Protein AF-0000000086675983 (afdb_homodimer)

Radius of gyration: 17.73 Å; Cα contacts (8 Å, |Δi|>4): 597; chains: 2; bounding box: 37×56×37 Å

Nearest PDB structures (foldseek):
  5wse-assembly1_D  TM=7.251E-01  e=1.230E-05  Thermotoga maritima MSB8
  8hjx-assembly1_B  TM=7.232E-01  e=1.516E-05  Thermotoga maritima MSB8
  6l2f-assembly1_B  TM=7.265E-01  e=1.968E-05  Thermotoga maritima MSB8
  8hjz-assembly1_B  TM=7.254E-01  e=2.073E-05  Thermotoga maritima MSB8
  9bwf-assembly1_A  TM=6.400E-01  e=6.539E-05  metagenome

InterPro domains:
  IPR011051 RmlC-like cupin domain superfamily [SSF51182] (7-96)
  IPR014710 RmlC-like jelly roll fold [G3DSA:2.60.120.10] (10-99)

Secondary structure (DSSP, 8-state):
--TT-HHHH-TTTEEEEEE-SSEEEEEEEE-TT-BPPSEEE-SEEEEESS-EEEEEEETTEEEEEEE-TT-EEEE-SEEEEEEE-SSS-EEEEEEEE-SPPSPPPS-PPSSSPP-/--TT-HHHH-TTTEEEEEE-SSEEEEEEEE-TT-BPPSEEE-SEEEEESS-EEEEEEETTEEEEEEE-TT-EEEE-SEEEEEEE-SSS-EEEEEEEE-S--SPP-TTPPSSSPP-

Structure (mmCIF, N/CA/C/O backbone):
data_AF-0000000086675983-model_v1
#
loop_
_entity.id
_entity.type
_entity.pdbx_description
1 polymer 'Cytoplasmic protein'
#
loop_
_atom_site.group_PDB
_atom_site.id
_atom_site.type_symbol
_atom_site.label_atom_id
_atom_site.label_alt_id
_atom_site.label_comp_id
_atom_site.label_asym_id
_atom_site.label_entity_id
_atom_site.label_seq_id
_atom_site.pdbx_PDB_ins_code
_atom_site.Cartn_x
_atom_site.Cartn_y
_atom_site.Cartn_z
_atom_site.occupancy
_atom_site.B_iso_or_equiv
_atom_site.auth_seq_id
_atom_site.auth_comp_id
_atom_site.auth_asym_id
_atom_site.auth_atom_id
_atom_site.pdbx_PDB_model_num
ATOM 1 N N . MET A 1 1 ? 10.086 -6.734 -20.25 1 59.84 1 MET A N 1
ATOM 2 C CA . MET A 1 1 ? 9.516 -7.297 -19.031 1 59.84 1 MET A CA 1
ATOM 3 C C . MET A 1 1 ? 9.695 -8.812 -18.984 1 59.84 1 MET A C 1
ATOM 5 O O . MET A 1 1 ? 9.656 -9.477 -20.031 1 59.84 1 MET A O 1
ATOM 9 N N . SER A 1 2 ? 10.164 -9.297 -17.781 1 71.19 2 SER A N 1
ATOM 10 C CA . SER A 1 2 ? 10.484 -10.719 -17.672 1 71.19 2 SER A CA 1
ATOM 11 C C . SER A 1 2 ? 9.258 -11.586 -17.938 1 71.19 2 SER A C 1
ATOM 13 O O . SER A 1 2 ? 8.125 -11.148 -17.719 1 71.19 2 SER A O 1
ATOM 15 N N . HIS A 1 3 ? 9.32 -12.719 -18.547 1 87.81 3 HIS A N 1
ATOM 16 C CA . HIS A 1 3 ? 8.25 -13.68 -18.828 1 87.81 3 HIS A CA 1
ATOM 17 C C . HIS A 1 3 ? 7.543 -14.102 -17.547 1 87.81 3 HIS A C 1
ATOM 19 O O . HIS A 1 3 ? 6.418 -14.602 -17.578 1 87.81 3 HIS A O 1
ATOM 25 N N . ASP A 1 4 ? 8.086 -13.656 -16.406 1 95.94 4 ASP A N 1
ATOM 26 C CA . ASP A 1 4 ? 7.461 -14.039 -15.141 1 95.94 4 ASP A CA 1
ATOM 27 C C . ASP A 1 4 ? 6.855 -12.82 -14.438 1 95.94 4 ASP A C 1
ATOM 29 O O . ASP A 1 4 ? 6.48 -12.891 -13.266 1 95.94 4 ASP A O 1
ATOM 33 N N . ASP A 1 5 ? 6.75 -11.766 -15.211 1 97.88 5 ASP A N 1
ATOM 34 C CA . ASP A 1 5 ? 6.082 -10.57 -14.711 1 97.88 5 ASP A CA 1
ATOM 35 C C . ASP A 1 5 ? 4.57 -10.781 -14.625 1 97.88 5 ASP A C 1
ATOM 37 O O . ASP A 1 5 ? 3.922 -11.07 -15.633 1 97.88 5 ASP A O 1
ATOM 41 N N . PRO A 1 6 ? 4.031 -10.562 -13.422 1 98.44 6 PRO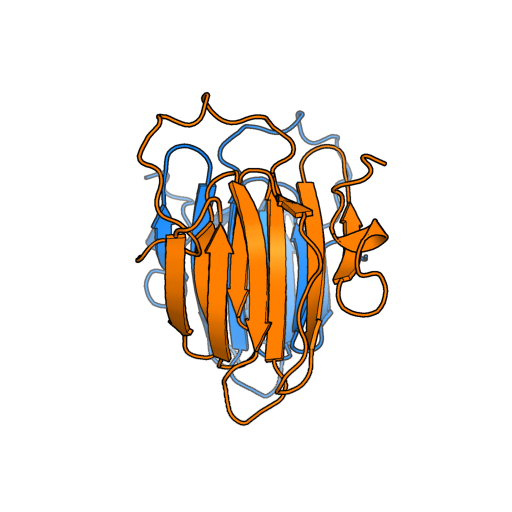 A N 1
ATOM 42 C CA . PRO A 1 6 ? 2.602 -10.859 -13.289 1 98.44 6 PRO A CA 1
ATOM 43 C C . PRO A 1 6 ? 1.732 -10.008 -14.211 1 98.44 6 PRO A C 1
ATOM 45 O O . PRO A 1 6 ? 0.669 -10.453 -14.648 1 98.44 6 PRO A O 1
ATOM 48 N N . ALA A 1 7 ? 2.119 -8.781 -14.531 1 98.19 7 ALA A N 1
ATOM 49 C CA . ALA A 1 7 ? 1.33 -7.93 -15.422 1 98.19 7 ALA A CA 1
ATOM 50 C C . ALA A 1 7 ? 1.359 -8.461 -16.844 1 98.19 7 ALA A C 1
ATOM 52 O O . ALA A 1 7 ? 0.538 -8.062 -17.688 1 98.19 7 ALA A O 1
ATOM 53 N N . VAL A 1 8 ? 2.324 -9.258 -17.156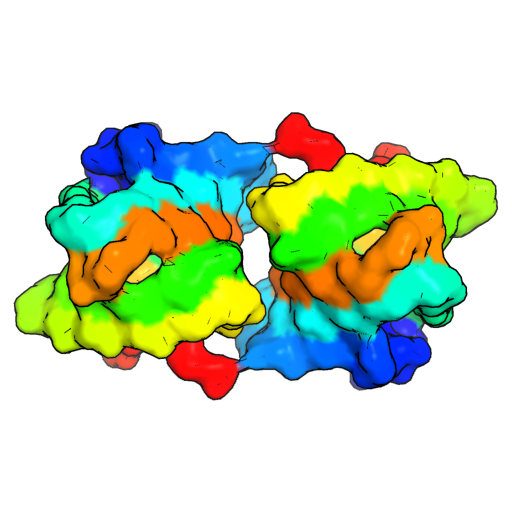 1 98.06 8 VAL A N 1
ATOM 54 C CA . VAL A 1 8 ? 2.441 -9.891 -18.469 1 98.06 8 VAL A CA 1
ATOM 55 C C . VAL A 1 8 ? 1.767 -11.258 -18.438 1 98.06 8 VAL A C 1
ATOM 57 O O . VAL A 1 8 ? 0.969 -11.578 -19.328 1 98.06 8 VAL A O 1
ATOM 60 N N . THR A 1 9 ? 2.035 -12.109 -17.438 1 98.5 9 THR A N 1
ATOM 61 C CA . THR A 1 9 ? 1.487 -13.461 -17.359 1 98.5 9 THR A CA 1
ATOM 62 C C . THR A 1 9 ? -0.024 -13.422 -17.156 1 98.5 9 THR A C 1
ATOM 64 O O . THR A 1 9 ? -0.74 -14.328 -17.594 1 98.5 9 THR A O 1
ATOM 67 N N . ASP A 1 10 ? -0.545 -12.469 -16.469 1 98.62 10 ASP A N 1
ATOM 68 C CA . ASP A 1 10 ? -1.957 -12.367 -16.109 1 98.62 10 ASP A CA 1
ATOM 69 C C . ASP A 1 10 ? -2.461 -10.93 -16.25 1 98.62 10 ASP A C 1
ATOM 71 O O . ASP A 1 10 ? -2.906 -10.336 -15.266 1 98.62 10 ASP A O 1
ATOM 75 N N . PRO A 1 11 ? -2.514 -10.352 -17.469 1 98.19 11 PRO A N 1
ATOM 76 C CA . PRO A 1 11 ? -2.857 -8.945 -17.672 1 98.19 11 PRO A CA 1
ATOM 77 C C . PRO A 1 11 ? -4.309 -8.633 -17.312 1 98.19 11 PRO A C 1
ATOM 79 O O . PRO A 1 11 ? -4.668 -7.469 -17.125 1 98.19 11 PRO A O 1
ATOM 82 N N . ASP A 1 12 ? -5.141 -9.602 -17.203 1 98.25 12 ASP A N 1
ATOM 83 C CA . ASP A 1 12 ? -6.535 -9.383 -16.828 1 98.25 12 ASP A CA 1
ATOM 84 C C . ASP A 1 12 ? -6.699 -9.289 -15.32 1 98.25 12 ASP A C 1
ATOM 86 O O . ASP A 1 12 ? -7.742 -8.852 -14.828 1 98.25 12 ASP A O 1
ATOM 90 N N . LEU A 1 13 ? -5.66 -9.75 -14.555 1 98.81 13 LEU A N 1
ATOM 91 C CA . LEU A 1 13 ? -5.746 -9.797 -13.102 1 98.81 13 LEU A CA 1
ATOM 92 C C . LEU A 1 13 ? -4.875 -8.711 -12.469 1 98.81 13 LEU A C 1
ATOM 94 O O . LEU A 1 13 ? -5.211 -8.188 -11.406 1 98.81 13 LEU A O 1
ATOM 98 N N . TYR A 1 14 ? -3.723 -8.477 -13.125 1 98.81 14 TYR A N 1
ATOM 99 C CA . TYR A 1 14 ? -2.76 -7.516 -12.617 1 98.81 14 TYR A CA 1
ATOM 100 C C . TYR A 1 14 ? -2.637 -6.316 -13.547 1 98.81 14 TYR A C 1
ATOM 102 O O . TYR A 1 14 ? -2.492 -6.48 -14.766 1 98.81 14 TYR A O 1
ATOM 110 N N . THR A 1 15 ? -2.637 -5.137 -13.008 1 98.44 15 THR A N 1
ATOM 111 C CA . THR A 1 15 ? -2.379 -3.898 -13.734 1 98.44 15 THR A CA 1
ATOM 112 C C . THR A 1 15 ? -1.346 -3.045 -13 1 98.44 15 THR A C 1
ATOM 114 O O . THR A 1 15 ? -1.408 -2.896 -11.781 1 98.44 15 THR A O 1
ATOM 117 N N . VAL A 1 16 ? -0.357 -2.529 -13.75 1 98.56 16 VAL A N 1
ATOM 118 C CA . VAL A 1 16 ? 0.549 -1.545 -13.164 1 98.56 16 VAL A CA 1
ATOM 119 C C . VAL A 1 16 ? -0.157 -0.196 -13.055 1 98.56 16 VAL A C 1
ATOM 121 O O . VAL A 1 16 ? -0.551 0.392 -14.062 1 98.56 16 VAL A O 1
ATOM 124 N N . VAL A 1 17 ? -0.238 0.359 -11.875 1 98.12 17 VAL A N 1
ATOM 125 C CA . VAL A 1 17 ? -1.009 1.587 -11.711 1 98.12 17 VAL A CA 1
ATOM 126 C C . VAL A 1 17 ? -0.072 2.746 -11.383 1 98.12 17 VAL A C 1
ATOM 128 O O . VAL A 1 17 ? -0.466 3.912 -11.461 1 98.12 17 VAL A O 1
ATOM 131 N N . PHE A 1 18 ? 1.093 2.477 -11 1 97.44 18 PHE A N 1
ATOM 132 C CA . PHE A 1 18 ? 2.123 3.479 -10.758 1 97.44 18 PHE A CA 1
ATOM 133 C C . PHE A 1 18 ? 3.512 2.852 -10.805 1 97.44 18 PHE A C 1
ATOM 135 O O . PHE A 1 18 ? 3.701 1.72 -10.359 1 97.44 18 PHE A O 1
ATOM 142 N N . GLU A 1 19 ? 4.445 3.58 -11.32 1 97.5 19 GLU A N 1
ATOM 143 C CA . GLU A 1 19 ? 5.816 3.076 -11.336 1 97.5 19 GLU A CA 1
ATOM 144 C C . GLU A 1 19 ? 6.824 4.223 -11.414 1 97.5 19 GLU A C 1
ATOM 146 O O . GLU A 1 19 ? 6.617 5.188 -12.148 1 97.5 19 GLU A O 1
ATOM 151 N N . ASN A 1 20 ? 7.855 4.207 -10.617 1 95.81 20 ASN A N 1
ATOM 152 C CA . ASN A 1 20 ? 9.008 5.094 -10.719 1 95.81 20 ASN A CA 1
ATOM 153 C C . ASN A 1 20 ? 10.312 4.344 -10.477 1 95.81 20 ASN A C 1
ATOM 155 O O . ASN A 1 20 ? 10.375 3.121 -10.641 1 95.81 20 ASN A O 1
ATOM 159 N N . GLU A 1 21 ? 11.398 5.02 -10.125 1 94.94 21 GLU A N 1
ATOM 160 C CA . GLU A 1 21 ? 12.695 4.375 -9.992 1 94.94 21 GLU A CA 1
ATOM 161 C C . GLU A 1 21 ? 12.781 3.553 -8.711 1 94.94 21 GLU A C 1
ATOM 163 O O . GLU A 1 21 ? 13.656 2.699 -8.57 1 94.94 21 GLU A O 1
ATOM 168 N N . ARG A 1 22 ? 11.82 3.748 -7.809 1 96.06 22 ARG A N 1
ATOM 169 C CA . ARG A 1 22 ? 11.914 3.17 -6.473 1 96.06 22 ARG A CA 1
ATOM 170 C C . ARG A 1 22 ? 10.945 2.002 -6.312 1 96.06 22 ARG A C 1
ATOM 172 O O . ARG A 1 22 ? 11.273 1.003 -5.668 1 96.06 22 ARG A O 1
ATOM 179 N N . VAL A 1 23 ? 9.766 2.182 -6.98 1 97.88 23 VAL A N 1
ATOM 180 C CA . VAL A 1 23 ? 8.742 1.166 -6.75 1 97.88 23 VAL A CA 1
ATOM 181 C C . VAL A 1 23 ? 7.941 0.94 -8.031 1 97.88 23 VAL A C 1
ATOM 183 O O . VAL A 1 23 ? 7.957 1.777 -8.938 1 97.88 23 VAL A O 1
ATOM 186 N N . ARG A 1 24 ? 7.305 -0.153 -8.102 1 98.5 24 ARG A N 1
ATOM 187 C CA . ARG A 1 24 ? 6.191 -0.471 -8.984 1 98.5 24 ARG A CA 1
ATOM 188 C C . ARG A 1 24 ? 4.949 -0.859 -8.188 1 98.5 24 ARG A C 1
ATOM 190 O O . ARG A 1 24 ? 5.031 -1.674 -7.262 1 98.5 24 ARG A O 1
ATOM 197 N N . VAL A 1 25 ? 3.824 -0.284 -8.5 1 98.88 25 VAL A N 1
ATOM 198 C CA . VAL A 1 25 ? 2.578 -0.577 -7.801 1 98.88 25 VAL A CA 1
ATOM 199 C C . VAL A 1 25 ? 1.638 -1.353 -8.719 1 98.88 25 VAL A C 1
ATOM 201 O O . VAL A 1 25 ? 1.302 -0.886 -9.812 1 98.88 25 VAL A O 1
ATOM 204 N N . LEU A 1 26 ? 1.185 -2.516 -8.289 1 98.88 26 LEU A N 1
ATOM 205 C CA . LEU A 1 26 ? 0.236 -3.352 -9.016 1 98.88 26 LEU A CA 1
ATOM 206 C C . LEU A 1 26 ? -1.127 -3.35 -8.328 1 98.88 26 LEU A C 1
ATOM 208 O O . LEU A 1 26 ? -1.209 -3.426 -7.098 1 98.88 26 LEU A O 1
ATOM 212 N N . GLU A 1 27 ? -2.113 -3.215 -9.086 1 98.88 27 GLU A N 1
ATOM 213 C CA . GLU A 1 27 ? -3.48 -3.498 -8.664 1 98.88 27 GLU A CA 1
ATOM 214 C C . GLU A 1 27 ? -3.916 -4.895 -9.102 1 98.88 27 GLU A C 1
ATOM 216 O O . GLU A 1 27 ? -3.74 -5.266 -10.266 1 98.88 27 GLU A O 1
ATOM 221 N N . TYR A 1 28 ? -4.41 -5.684 -8.195 1 98.88 28 TYR A N 1
ATOM 222 C CA . TYR A 1 28 ? -4.84 -7.051 -8.453 1 98.88 28 TYR A CA 1
ATOM 223 C C . TYR A 1 28 ? -6.336 -7.207 -8.203 1 98.88 28 TYR A C 1
ATOM 225 O O . TYR A 1 28 ? -6.836 -6.828 -7.137 1 98.88 28 TYR A O 1
ATOM 233 N N . ARG A 1 29 ? -7.047 -7.711 -9.133 1 98.88 29 ARG A N 1
ATOM 234 C CA . ARG A 1 29 ? -8.461 -8.039 -9 1 98.88 29 ARG A CA 1
ATOM 235 C C . ARG A 1 29 ? -8.758 -9.422 -9.586 1 98.88 29 ARG A C 1
ATOM 237 O O . ARG A 1 29 ? -8.258 -9.766 -10.656 1 98.88 29 ARG A O 1
ATOM 244 N N . ASP A 1 30 ? -9.57 -10.164 -8.914 1 98.81 30 ASP A N 1
ATOM 245 C CA . ASP A 1 30 ? -9.969 -11.461 -9.445 1 98.81 30 ASP A CA 1
ATOM 246 C C . ASP A 1 30 ? -11.375 -11.836 -8.961 1 98.81 30 ASP A C 1
ATOM 248 O O . ASP A 1 30 ? -12.039 -11.047 -8.289 1 98.81 30 ASP A O 1
ATOM 252 N N . ASN A 1 31 ? -11.844 -12.992 -9.445 1 98.81 31 ASN A N 1
ATOM 253 C CA . ASN A 1 31 ? -13.102 -13.602 -9.031 1 98.81 31 ASN A CA 1
ATOM 254 C C . ASN A 1 31 ? -12.883 -15 -8.445 1 98.81 31 ASN A C 1
ATOM 256 O O . ASN A 1 31 ? -11.844 -15.617 -8.672 1 98.81 31 ASN A O 1
ATOM 260 N N . PRO A 1 32 ? -13.898 -15.461 -7.656 1 98.75 32 PRO A N 1
ATOM 261 C CA . PRO A 1 32 ? -13.766 -16.812 -7.113 1 98.75 32 PRO A CA 1
ATOM 262 C C . PRO A 1 32 ? -13.406 -17.844 -8.18 1 98.75 32 PRO A C 1
ATOM 264 O O . PRO A 1 32 ? -14.016 -17.859 -9.258 1 98.75 32 PRO A O 1
ATOM 267 N N . GLY A 1 33 ? -12.391 -18.594 -7.922 1 98.69 33 GLY A N 1
ATOM 268 C CA . GLY A 1 33 ? -12.008 -19.656 -8.836 1 98.69 33 GLY A CA 1
ATOM 269 C C . GLY A 1 33 ? -10.898 -19.266 -9.789 1 98.69 33 GLY A C 1
ATOM 270 O O . GLY A 1 33 ? -10.258 -20.109 -10.406 1 98.69 33 GLY A O 1
ATOM 271 N N . ASP A 1 34 ? -10.648 -17.969 -9.945 1 98.81 34 ASP A N 1
ATOM 272 C CA . ASP A 1 34 ? -9.562 -17.516 -10.805 1 98.81 34 ASP A CA 1
ATOM 273 C C . ASP A 1 34 ? -8.211 -17.984 -10.289 1 98.81 34 ASP A C 1
ATOM 275 O O . ASP A 1 34 ? -7.984 -18.047 -9.078 1 98.81 34 ASP A O 1
ATOM 279 N N . ARG A 1 35 ? -7.305 -18.281 -11.156 1 98.62 35 ARG A N 1
ATOM 280 C CA . ARG A 1 35 ? -5.941 -18.719 -10.875 1 98.62 35 ARG A CA 1
ATOM 281 C C . ARG A 1 35 ? -4.926 -17.906 -11.672 1 98.62 35 ARG A C 1
ATOM 283 O O . ARG A 1 35 ? -5.168 -17.578 -12.828 1 98.6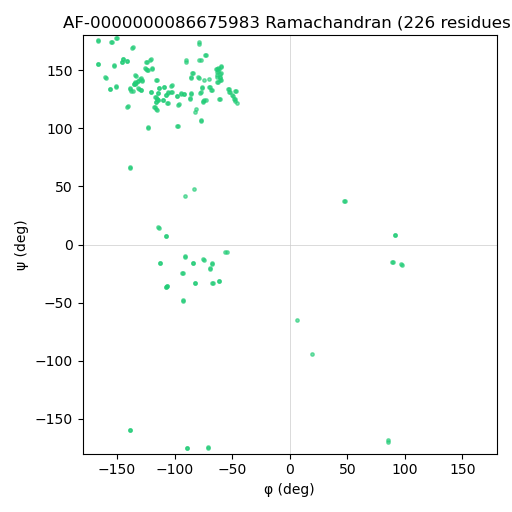2 35 ARG A O 1
ATOM 290 N N . THR A 1 36 ? -3.863 -17.656 -11.008 1 98.69 36 THR A N 1
ATOM 291 C CA . THR A 1 36 ? -2.795 -16.984 -11.742 1 98.69 36 THR A CA 1
ATOM 292 C C . THR A 1 36 ? -1.871 -18 -12.398 1 98.69 36 THR A C 1
ATOM 294 O O . THR A 1 36 ? -1.831 -19.172 -11.992 1 98.69 36 THR A O 1
ATOM 297 N N . HIS A 1 37 ? -1.19 -17.578 -13.406 1 98.31 37 HIS A N 1
ATOM 298 C CA . HIS A 1 37 ? -0.043 -18.328 -13.906 1 98.31 37 HIS A CA 1
ATOM 299 C C . HIS A 1 37 ? 1.176 -18.125 -13.008 1 98.31 37 HIS A C 1
ATOM 301 O O . HIS A 1 37 ? 1.21 -17.203 -12.203 1 98.31 37 HIS A O 1
ATOM 307 N N . PRO A 1 38 ? 2.152 -19.078 -13.07 1 97.69 38 PRO A N 1
ATOM 308 C CA . PRO A 1 38 ? 3.375 -18.844 -12.297 1 97.69 38 PRO A CA 1
ATOM 309 C C . PRO A 1 38 ? 4.012 -17.484 -12.602 1 97.69 38 PRO A C 1
ATOM 311 O O . PRO A 1 38 ? 4.129 -17.094 -13.766 1 97.69 38 PRO A O 1
ATOM 314 N N . HIS A 1 39 ? 4.387 -16.766 -11.594 1 98.12 39 HIS A N 1
ATOM 315 C CA . HIS A 1 39 ? 5.016 -15.453 -11.727 1 98.12 39 HIS A CA 1
ATOM 316 C C . HIS A 1 39 ? 5.875 -15.133 -10.516 1 98.12 39 HIS A C 1
ATOM 318 O O . HIS A 1 39 ? 5.871 -15.875 -9.531 1 98.12 39 HIS A O 1
ATOM 324 N N . ARG A 1 40 ? 6.555 -14.047 -10.594 1 96.62 40 ARG A N 1
ATOM 325 C CA . ARG A 1 40 ? 7.484 -13.656 -9.539 1 96.62 40 ARG A CA 1
ATOM 326 C C . ARG A 1 40 ? 7.227 -12.227 -9.078 1 96.62 40 ARG A C 1
ATOM 328 O O . ARG A 1 40 ? 6.918 -11.352 -9.891 1 96.62 40 ARG A O 1
ATOM 335 N N . HIS A 1 41 ? 7.34 -12.008 -7.828 1 96.44 41 HIS A N 1
ATOM 336 C CA . HIS A 1 41 ? 7.387 -10.68 -7.223 1 96.44 41 HIS A CA 1
ATOM 337 C C . HIS A 1 41 ? 8.734 -10.43 -6.551 1 96.44 41 HIS A C 1
ATOM 339 O O . HIS A 1 41 ? 9.305 -11.328 -5.941 1 96.44 41 HIS A O 1
ATOM 345 N N . PRO A 1 42 ? 9.273 -9.234 -6.629 1 96.44 42 PRO A N 1
ATOM 346 C CA . PRO A 1 42 ? 10.305 -8.844 -5.66 1 96.44 42 PRO A CA 1
ATOM 347 C C . PRO A 1 42 ? 9.734 -8.617 -4.262 1 96.44 42 PRO A C 1
ATOM 349 O O . PRO A 1 42 ? 8.57 -8.922 -4.008 1 96.44 42 PRO A O 1
ATOM 352 N N . ASP A 1 43 ? 10.547 -8.156 -3.303 1 96.62 43 ASP A N 1
ATOM 353 C CA . ASP A 1 43 ? 10.047 -7.738 -1.997 1 96.62 43 ASP A CA 1
ATOM 354 C C . ASP A 1 43 ? 8.906 -6.73 -2.143 1 96.62 43 ASP A C 1
ATOM 356 O O . ASP A 1 43 ? 9.031 -5.754 -2.887 1 96.62 43 ASP A O 1
ATOM 360 N N . SER A 1 44 ? 7.824 -6.988 -1.413 1 97.88 44 SER A N 1
ATOM 361 C CA . SER A 1 44 ? 6.621 -6.184 -1.599 1 97.88 44 SER A CA 1
ATOM 362 C C . SER A 1 44 ? 5.871 -6 -0.284 1 97.88 44 SER A C 1
ATOM 364 O O . SER A 1 44 ? 6.07 -6.766 0.661 1 97.88 44 SER A O 1
ATOM 366 N N . VAL A 1 45 ? 5.109 -4.988 -0.229 1 98.62 45 VAL A N 1
ATOM 367 C CA . VAL A 1 45 ? 4.016 -4.895 0.729 1 98.62 45 VAL A CA 1
ATOM 368 C C . VAL A 1 45 ? 2.68 -5.055 0.005 1 98.62 45 VAL A C 1
ATOM 370 O O . VAL A 1 45 ? 2.432 -4.398 -1.009 1 98.62 45 VAL A O 1
ATOM 373 N N . MET A 1 46 ? 1.851 -5.926 0.483 1 98.81 46 MET A N 1
ATOM 374 C CA . MET A 1 46 ? 0.499 -6.109 -0.036 1 98.81 46 MET A CA 1
ATOM 375 C C . MET A 1 46 ? -0.531 -5.461 0.881 1 98.81 46 MET A C 1
ATOM 377 O O . MET A 1 46 ? -0.478 -5.633 2.1 1 98.81 46 MET A O 1
ATOM 381 N N . VAL A 1 47 ? -1.41 -4.707 0.357 1 98.88 47 VAL A N 1
ATOM 382 C CA . VAL A 1 47 ? -2.529 -4.109 1.079 1 98.88 47 VAL A CA 1
ATOM 383 C C . VAL A 1 47 ? -3.846 -4.652 0.531 1 98.88 47 VAL A C 1
ATOM 385 O O . VAL A 1 47 ? -4.148 -4.484 -0.652 1 98.88 47 VAL A O 1
ATOM 388 N N . THR A 1 48 ? -4.652 -5.242 1.407 1 98.75 48 THR A N 1
ATOM 389 C CA . THR A 1 48 ? -5.934 -5.789 0.974 1 98.75 48 THR A CA 1
ATOM 390 C C . THR A 1 48 ? -7.016 -4.715 0.999 1 98.75 48 THR A C 1
ATOM 392 O O . THR A 1 48 ? -7.238 -4.074 2.029 1 98.75 48 THR A O 1
ATOM 395 N N . LEU A 1 49 ? -7.691 -4.512 -0.087 1 98.75 49 LEU A N 1
ATOM 396 C CA . LEU A 1 49 ? -8.836 -3.607 -0.155 1 98.75 49 LEU A CA 1
ATOM 397 C C . LEU A 1 49 ? -10.141 -4.359 0.077 1 98.75 49 LEU A C 1
ATOM 399 O O . LEU A 1 49 ? -11.156 -3.756 0.417 1 98.75 49 LEU A O 1
ATOM 403 N N . SER A 1 50 ? -10.156 -5.59 -0.172 1 98.5 50 SER A N 1
ATOM 404 C CA . SER A 1 50 ? -11.203 -6.52 0.234 1 98.5 50 SER A CA 1
ATOM 405 C C . SER A 1 50 ? -10.633 -7.688 1.033 1 98.5 50 SER A C 1
ATOM 407 O O . SER A 1 50 ? -9.438 -7.98 0.944 1 98.5 50 SER A O 1
ATOM 409 N N . ALA A 1 51 ? -11.531 -8.305 1.847 1 98.06 51 ALA A N 1
ATOM 410 C CA . ALA A 1 51 ? -11.133 -9.578 2.443 1 98.06 51 ALA A CA 1
ATOM 411 C C . ALA A 1 51 ? -10.898 -10.641 1.371 1 98.06 51 ALA A C 1
ATOM 413 O O . ALA A 1 51 ? -11.445 -10.547 0.269 1 98.06 51 ALA A O 1
ATOM 414 N N . PHE A 1 52 ? -9.953 -11.609 1.746 1 96.44 52 PHE A N 1
ATOM 415 C CA . PHE A 1 52 ? -9.82 -12.68 0.765 1 96.44 52 PHE A CA 1
ATOM 416 C C . PHE A 1 52 ? -9.367 -13.977 1.435 1 96.44 52 PHE A C 1
ATOM 418 O O . PHE A 1 52 ? -8.859 -13.953 2.559 1 96.44 52 PHE A O 1
ATOM 425 N N . ARG A 1 53 ? -9.727 -15.055 0.791 1 98.25 53 ARG A N 1
ATOM 426 C CA . ARG A 1 53 ? -9.172 -16.391 0.989 1 98.25 53 ARG A CA 1
ATOM 427 C C . ARG A 1 53 ? -8.492 -16.891 -0.282 1 98.25 53 ARG A C 1
ATOM 429 O O . ARG A 1 53 ? -9.141 -17.031 -1.32 1 98.25 53 ARG A O 1
ATOM 436 N N . ARG A 1 54 ? -7.207 -17.141 -0.179 1 98.31 54 ARG A N 1
ATOM 437 C CA . ARG A 1 54 ? -6.402 -17.484 -1.348 1 98.31 54 ARG A CA 1
ATOM 438 C C . ARG A 1 54 ? -5.5 -18.672 -1.064 1 98.31 54 ARG A C 1
ATOM 440 O O . ARG A 1 54 ? -4.934 -18.781 0.024 1 98.31 54 ARG A O 1
ATOM 447 N N . ARG A 1 55 ? -5.398 -19.516 -2.041 1 98.56 55 ARG A N 1
ATOM 448 C CA . ARG A 1 55 ? -4.387 -20.562 -2.002 1 98.56 55 ARG A CA 1
ATOM 449 C C . ARG A 1 55 ? -3.146 -20.156 -2.789 1 98.56 55 ARG A C 1
ATOM 451 O O . ARG A 1 55 ? -3.23 -19.859 -3.98 1 98.56 55 ARG A O 1
ATOM 458 N N . VAL A 1 56 ? -2.037 -20.094 -2.166 1 98.25 56 VAL A N 1
ATOM 459 C CA . VAL A 1 56 ? -0.755 -19.75 -2.773 1 98.25 56 VAL A CA 1
ATOM 460 C C . VAL A 1 56 ? 0.096 -21.016 -2.914 1 98.25 56 VAL A C 1
ATOM 462 O O . VAL A 1 56 ? 0.241 -21.781 -1.961 1 98.25 56 VAL A O 1
ATOM 465 N N . THR A 1 57 ? 0.641 -21.234 -4.039 1 97.75 57 THR A N 1
ATOM 466 C CA . THR A 1 57 ? 1.389 -22.453 -4.32 1 97.75 57 THR A CA 1
ATOM 467 C C . THR A 1 57 ? 2.762 -22.125 -4.898 1 97.75 57 THR A C 1
ATOM 469 O O . THR A 1 57 ? 2.885 -21.266 -5.77 1 97.75 57 THR A O 1
ATOM 472 N N . ALA A 1 58 ? 3.832 -22.781 -4.363 1 94.56 58 ALA A N 1
ATOM 473 C CA . ALA A 1 58 ? 5.188 -22.688 -4.898 1 94.56 58 ALA A CA 1
ATOM 474 C C . ALA A 1 58 ? 5.98 -23.969 -4.617 1 94.56 58 ALA A C 1
ATOM 476 O O . ALA A 1 58 ? 5.988 -24.453 -3.488 1 94.56 58 ALA A O 1
ATOM 477 N N . GLY A 1 59 ? 6.699 -24.422 -5.617 1 90.31 59 GLY A N 1
ATOM 478 C CA . GLY A 1 59 ? 7.613 -25.547 -5.449 1 90.31 59 GLY A CA 1
ATOM 479 C C . GLY A 1 59 ? 6.992 -26.719 -4.707 1 90.31 59 GLY A C 1
ATOM 480 O O . GLY A 1 59 ? 7.609 -27.281 -3.803 1 90.31 59 GLY A O 1
ATOM 481 N N . GLY A 1 60 ? 5.785 -26.984 -4.93 1 87.88 60 GLY A N 1
ATOM 482 C CA . GLY A 1 60 ? 5.113 -28.109 -4.312 1 87.88 60 GLY A CA 1
ATOM 483 C C . GLY A 1 60 ? 4.48 -27.781 -2.975 1 87.88 60 GLY A C 1
ATOM 484 O O . GLY A 1 60 ? 3.791 -28.609 -2.381 1 87.88 60 GLY A O 1
ATOM 485 N N . ARG A 1 61 ? 4.879 -26.656 -2.414 1 93.38 61 ARG A N 1
ATOM 486 C CA . ARG A 1 61 ? 4.242 -26.203 -1.181 1 93.38 61 ARG A CA 1
ATOM 487 C C . ARG A 1 61 ? 2.967 -25.422 -1.477 1 93.38 61 ARG A C 1
ATOM 489 O O . ARG A 1 61 ? 2.846 -24.797 -2.533 1 93.38 61 ARG A O 1
ATOM 496 N N . GLN A 1 62 ? 2.02 -25.562 -0.537 1 96.19 62 GLN A N 1
ATOM 497 C CA . GLN A 1 62 ? 0.75 -24.859 -0.657 1 96.19 62 GLN A CA 1
ATOM 498 C C . GLN A 1 62 ? 0.306 -24.297 0.689 1 96.19 62 GLN A C 1
ATOM 500 O O . GLN A 1 62 ? 0.393 -24.969 1.713 1 96.19 62 GLN A O 1
ATOM 505 N N . VAL A 1 63 ? -0.127 -23.078 0.711 1 96.31 63 VAL A N 1
ATOM 506 C CA . VAL A 1 63 ? -0.646 -22.453 1.924 1 96.31 63 VAL A CA 1
ATOM 507 C C . VAL A 1 63 ? -1.938 -21.703 1.606 1 96.31 63 VAL A C 1
ATOM 509 O O . VAL A 1 63 ? -2.049 -21.062 0.558 1 96.31 63 VAL A O 1
ATOM 512 N N . ASP A 1 64 ? -2.885 -21.828 2.482 1 97.69 64 ASP A N 1
ATOM 513 C CA . ASP A 1 64 ? -4.09 -21.016 2.391 1 97.69 64 ASP A CA 1
ATOM 514 C C . ASP A 1 64 ? -3.969 -19.75 3.248 1 97.69 64 ASP A C 1
ATOM 516 O O . ASP A 1 64 ? -3.607 -19.828 4.422 1 97.69 64 ASP A O 1
ATOM 520 N N . VAL A 1 65 ? -4.262 -18.688 2.641 1 97.31 65 VAL A N 1
ATOM 521 C CA . VAL A 1 65 ? -4.133 -17.391 3.297 1 97.31 65 VAL A CA 1
ATOM 522 C C . VAL A 1 65 ? -5.512 -16.75 3.469 1 97.31 65 VAL A C 1
ATOM 524 O O . VAL A 1 65 ? -6.27 -16.641 2.504 1 97.31 65 VAL A O 1
ATOM 527 N N . ASP A 1 66 ? -5.879 -16.406 4.648 1 97.56 66 ASP A N 1
ATOM 528 C CA . ASP A 1 66 ? -7.094 -15.664 4.984 1 97.56 66 ASP A CA 1
ATOM 529 C C . ASP A 1 66 ? -6.758 -14.305 5.582 1 97.56 66 ASP A C 1
ATOM 531 O O . ASP A 1 66 ? -6.18 -14.219 6.672 1 97.56 66 ASP A O 1
ATOM 535 N N . LEU A 1 67 ? -7.156 -13.25 4.852 1 97.75 67 LEU A N 1
ATOM 536 C CA . LEU A 1 67 ? -6.871 -11.906 5.344 1 97.75 67 LEU A CA 1
ATOM 537 C C . LEU A 1 67 ? -8.117 -11.031 5.281 1 97.75 67 LEU A C 1
ATOM 539 O O . LEU A 1 67 ? -8.891 -11.109 4.32 1 97.75 67 LEU A O 1
ATOM 543 N N . PRO A 1 68 ? -8.352 -10.188 6.273 1 97.88 68 PRO A N 1
ATOM 544 C CA . PRO A 1 68 ? -9.43 -9.203 6.195 1 97.88 68 PRO A CA 1
ATOM 545 C C . PRO A 1 68 ? -9.117 -8.055 5.238 1 97.88 68 PRO A C 1
ATOM 547 O O . PRO A 1 68 ? -7.977 -7.906 4.797 1 97.88 68 PRO A O 1
ATOM 550 N N . ALA A 1 69 ? -10.219 -7.301 4.852 1 98.19 69 ALA A N 1
ATOM 551 C CA . ALA A 1 69 ? -9.969 -6.02 4.191 1 98.19 69 ALA A CA 1
ATOM 552 C C . ALA A 1 69 ? -9.172 -5.082 5.094 1 98.19 69 ALA A C 1
ATOM 554 O O . ALA A 1 69 ? -9.359 -5.074 6.312 1 98.19 69 ALA A O 1
ATOM 555 N N . GLY A 1 70 ? -8.281 -4.367 4.465 1 97.88 70 GLY A N 1
ATOM 556 C CA . GLY A 1 70 ? -7.582 -3.307 5.176 1 97.88 70 GLY A CA 1
ATOM 557 C C . GLY A 1 70 ? -6.289 -3.77 5.82 1 97.88 70 GLY A C 1
ATOM 558 O O . GLY A 1 70 ? -5.688 -3.041 6.613 1 97.88 70 GLY A O 1
ATOM 559 N N . ALA A 1 71 ? -5.855 -4.961 5.559 1 97.69 71 ALA A N 1
ATOM 560 C CA . ALA A 1 71 ? -4.602 -5.465 6.113 1 97.69 71 ALA A CA 1
ATOM 561 C C . ALA A 1 71 ? -3.416 -5.055 5.246 1 97.69 71 ALA A C 1
ATOM 563 O O . ALA A 1 71 ? -3.527 -4.996 4.02 1 97.69 71 ALA A O 1
ATOM 564 N N . ALA A 1 72 ? -2.279 -4.766 5.855 1 98.44 72 ALA A N 1
ATOM 565 C CA . ALA A 1 72 ? -0.989 -4.598 5.195 1 98.44 72 ALA A CA 1
ATOM 566 C C . ALA A 1 72 ? -0.004 -5.68 5.629 1 98.44 72 ALA A C 1
ATOM 568 O O . ALA A 1 72 ? 0.245 -5.855 6.824 1 98.44 72 ALA A O 1
ATOM 569 N N . ARG A 1 73 ? 0.541 -6.383 4.637 1 98.06 73 ARG A N 1
ATOM 570 C CA . ARG A 1 73 ? 1.432 -7.5 4.938 1 98.06 73 ARG A CA 1
ATOM 571 C C . ARG A 1 73 ? 2.682 -7.453 4.062 1 98.06 73 ARG A C 1
ATOM 573 O O . ARG A 1 73 ? 2.621 -7.047 2.902 1 98.06 73 ARG A O 1
ATOM 580 N N . TRP A 1 74 ? 3.787 -7.883 4.637 1 97.31 74 TRP A N 1
ATOM 581 C CA . TRP A 1 74 ? 5.02 -8.07 3.875 1 97.31 74 TRP A CA 1
ATOM 582 C C . TRP A 1 74 ? 4.957 -9.344 3.043 1 97.31 74 TRP A C 1
ATOM 584 O O . TRP A 1 74 ? 4.492 -10.383 3.52 1 97.31 74 TRP A O 1
ATOM 594 N N . VAL A 1 75 ? 5.352 -9.305 1.834 1 96.06 75 VAL A N 1
ATOM 595 C CA . VAL A 1 75 ? 5.551 -10.453 0.952 1 96.06 75 VAL A CA 1
ATOM 596 C C . VAL A 1 75 ? 6.988 -10.469 0.44 1 96.06 75 VAL A C 1
ATOM 598 O O . VAL A 1 75 ? 7.32 -9.758 -0.514 1 96.06 75 VAL A O 1
ATOM 601 N N . GLY A 1 76 ? 7.797 -11.289 1.048 1 94.44 76 GLY A N 1
ATOM 602 C CA . GLY A 1 76 ? 9.164 -11.422 0.566 1 94.44 76 GLY A CA 1
ATOM 603 C C . GLY A 1 76 ? 9.242 -11.891 -0.875 1 94.44 76 GLY A C 1
ATOM 604 O O . GLY A 1 76 ? 8.336 -12.547 -1.374 1 94.44 76 GLY A O 1
ATOM 605 N N . ALA A 1 77 ? 10.344 -11.508 -1.537 1 95.25 77 ALA A N 1
ATOM 606 C CA . ALA A 1 77 ? 10.539 -11.93 -2.924 1 95.25 77 ALA A CA 1
ATOM 607 C C . ALA A 1 77 ? 10.258 -13.422 -3.092 1 95.25 77 ALA A C 1
ATOM 609 O O . ALA A 1 77 ? 10.766 -14.242 -2.326 1 95.25 77 ALA A O 1
ATOM 610 N N . GLN A 1 78 ? 9.461 -13.711 -4.129 1 94.38 78 GLN A N 1
ATOM 611 C CA . GLN A 1 78 ? 9.086 -15.109 -4.301 1 94.38 78 GLN A CA 1
ATOM 612 C C . GLN A 1 78 ? 8.461 -15.344 -5.672 1 94.38 78 GLN A C 1
ATOM 614 O O . GLN A 1 78 ? 7.93 -14.422 -6.289 1 94.38 78 GLN A O 1
ATOM 619 N N . GLU A 1 79 ? 8.531 -16.531 -6.141 1 95.12 79 GLU A N 1
ATOM 620 C CA . GLU A 1 79 ? 7.762 -17.062 -7.262 1 95.12 79 GLU A CA 1
ATOM 621 C C . GLU A 1 79 ? 6.617 -17.953 -6.781 1 95.12 79 GLU A C 1
ATOM 623 O O . GLU A 1 79 ? 6.793 -18.75 -5.855 1 95.12 79 GLU A O 1
ATOM 628 N N . HIS A 1 80 ? 5.449 -17.766 -7.402 1 97.44 80 HIS A N 1
ATOM 629 C CA . HIS A 1 80 ? 4.316 -18.562 -6.934 1 97.44 80 HIS A CA 1
ATOM 630 C C . HIS A 1 80 ? 3.158 -18.5 -7.926 1 97.44 80 HIS A C 1
ATOM 632 O O . HIS A 1 80 ? 3.248 -17.828 -8.953 1 97.44 80 HIS A O 1
ATOM 638 N N . THR A 1 81 ? 2.092 -19.266 -7.648 1 98.06 81 THR A N 1
ATOM 639 C CA . THR A 1 81 ? 0.752 -19.109 -8.203 1 98.06 81 THR A CA 1
ATOM 640 C C . THR A 1 81 ? -0.268 -18.859 -7.098 1 98.06 81 THR A C 1
ATOM 642 O O . THR A 1 81 ? -0.042 -19.219 -5.941 1 98.06 81 THR A O 1
ATOM 645 N N . GLY A 1 82 ? -1.315 -18.188 -7.395 1 98.25 82 GLY A N 1
ATOM 646 C CA . GLY A 1 82 ? -2.418 -17.938 -6.48 1 98.25 82 GLY A CA 1
ATOM 647 C C . GLY A 1 82 ? -3.762 -18.359 -7.035 1 98.25 82 GLY A C 1
ATOM 648 O O . GLY A 1 82 ? -3.971 -18.359 -8.25 1 98.25 82 GLY A O 1
ATOM 649 N N . GLU A 1 83 ? -4.605 -18.688 -6.211 1 98.69 83 GLU A N 1
ATOM 650 C CA . GLU A 1 83 ? -5.988 -19.031 -6.543 1 98.69 83 GLU A CA 1
ATOM 651 C C . GLU A 1 83 ? -6.965 -18.422 -5.547 1 98.69 83 GLU A C 1
ATOM 653 O O . GLU A 1 83 ? -6.75 -18.484 -4.336 1 98.69 83 GLU A O 1
ATOM 658 N N . ASN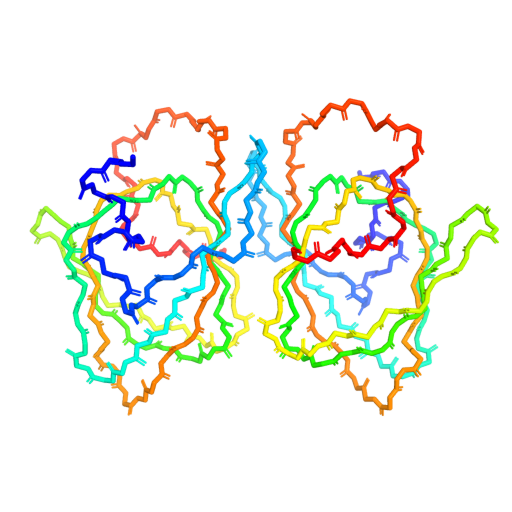 A 1 84 ? -8.023 -17.781 -6.07 1 98.81 84 ASN A N 1
ATOM 659 C CA . ASN A 1 84 ? -9.102 -17.328 -5.195 1 98.81 84 ASN A CA 1
ATOM 660 C C . ASN A 1 84 ? -10 -18.484 -4.777 1 98.81 84 ASN A C 1
ATOM 662 O O . ASN A 1 84 ? -10.812 -18.969 -5.57 1 98.81 84 ASN A O 1
ATOM 666 N N . ILE A 1 85 ? -9.867 -18.859 -3.596 1 98.75 85 ILE A N 1
ATOM 667 C CA . ILE A 1 85 ? -10.641 -20 -3.111 1 98.75 85 ILE A CA 1
ATOM 668 C C . ILE A 1 85 ? -11.742 -19.5 -2.174 1 98.75 85 ILE A C 1
ATOM 670 O O . ILE A 1 85 ? -12.289 -20.281 -1.391 1 98.75 85 ILE A O 1
ATOM 674 N N . GLY A 1 86 ? -11.93 -18.25 -2.059 1 98.25 86 GLY A N 1
ATOM 675 C CA . GLY A 1 86 ? -12.969 -17.656 -1.234 1 98.25 86 GLY A CA 1
ATOM 676 C C . GLY A 1 86 ? -14.281 -17.453 -1.976 1 98.25 86 GLY A C 1
ATOM 677 O O . GLY A 1 86 ? -14.383 -17.797 -3.156 1 98.25 86 GLY A O 1
ATOM 678 N N . PRO A 1 87 ? -15.219 -16.844 -1.325 1 97.62 87 PRO A N 1
ATOM 679 C CA . PRO A 1 87 ? -16.562 -16.75 -1.89 1 97.62 87 PRO A CA 1
ATOM 680 C C . PRO A 1 87 ? -16.781 -15.492 -2.723 1 97.62 87 PRO A C 1
ATOM 682 O O . PRO A 1 87 ? -17.797 -15.359 -3.396 1 97.62 87 PRO A O 1
ATOM 685 N N . GLY A 1 88 ? -15.906 -14.562 -2.713 1 98 88 GLY A N 1
ATOM 686 C CA . GLY A 1 88 ? -16.156 -13.297 -3.371 1 98 88 GLY A CA 1
ATOM 687 C C . GLY A 1 88 ? -14.969 -12.789 -4.172 1 98 88 GLY A C 1
ATOM 688 O O . GLY A 1 88 ? -13.867 -13.336 -4.062 1 98 88 GLY A O 1
ATOM 689 N N . ALA A 1 89 ? -15.258 -11.734 -4.961 1 98.69 89 ALA A N 1
ATOM 690 C CA . ALA A 1 89 ? -14.188 -11.055 -5.695 1 98.69 89 ALA A CA 1
ATOM 691 C C . ALA A 1 89 ? -13.18 -10.43 -4.734 1 98.69 89 ALA A C 1
ATOM 693 O O . ALA A 1 89 ? -13.531 -10.047 -3.617 1 98.69 89 ALA A O 1
ATOM 694 N N . THR A 1 90 ? -11.938 -10.383 -5.184 1 98.56 90 THR A N 1
ATOM 695 C CA . THR A 1 90 ? -10.906 -9.828 -4.312 1 98.56 90 THR A CA 1
ATOM 696 C C . THR A 1 90 ? -10.195 -8.664 -5 1 98.56 90 THR A C 1
ATOM 698 O O . THR A 1 90 ? -10.172 -8.578 -6.23 1 98.56 90 THR A O 1
ATOM 701 N N . HIS A 1 91 ? -9.727 -7.719 -4.242 1 98.88 91 HIS A N 1
ATOM 702 C CA . HIS A 1 91 ? -9.047 -6.488 -4.637 1 98.88 91 HIS A CA 1
ATOM 703 C C . HIS A 1 91 ? -7.891 -6.168 -3.693 1 98.88 91 HIS A C 1
ATOM 705 O O . HIS A 1 91 ? -8.094 -6.031 -2.484 1 98.88 91 HIS A O 1
ATOM 711 N N . SER A 1 92 ? -6.641 -6.129 -4.285 1 98.88 92 SER A N 1
ATOM 712 C CA . SER A 1 92 ? -5.461 -5.84 -3.479 1 98.88 92 SER A CA 1
ATOM 713 C C . SER A 1 92 ? -4.48 -4.949 -4.234 1 98.88 92 SER A C 1
ATOM 715 O O . SER A 1 92 ? -4.523 -4.867 -5.461 1 98.88 92 SER A O 1
ATOM 717 N N . ILE A 1 93 ? -3.643 -4.266 -3.514 1 98.94 93 ILE A N 1
ATOM 718 C CA . ILE A 1 93 ? -2.547 -3.467 -4.051 1 98.94 93 ILE A CA 1
ATOM 719 C C . ILE A 1 93 ? -1.21 -4.066 -3.619 1 98.94 93 ILE A C 1
ATOM 721 O O . ILE A 1 93 ? -1.034 -4.434 -2.455 1 98.94 93 ILE A O 1
ATOM 725 N N . PHE A 1 94 ? -0.296 -4.273 -4.492 1 98.88 94 PHE A N 1
ATOM 726 C CA . PHE A 1 94 ? 1.083 -4.645 -4.195 1 98.88 94 PHE A CA 1
ATOM 727 C C . PHE A 1 94 ? 2.021 -3.467 -4.43 1 98.88 94 PHE A C 1
ATOM 729 O O . PHE A 1 94 ? 2.057 -2.902 -5.523 1 98.88 94 PHE A O 1
ATOM 736 N N . VAL A 1 95 ? 2.717 -3.074 -3.449 1 98.88 95 VAL A N 1
ATOM 737 C CA . VAL A 1 95 ? 3.816 -2.125 -3.578 1 98.88 95 VAL A CA 1
ATOM 738 C C . VAL A 1 95 ? 5.145 -2.879 -3.654 1 98.88 95 VAL A C 1
ATOM 740 O O . VAL A 1 95 ? 5.68 -3.311 -2.631 1 98.88 95 VAL A O 1
ATOM 743 N N . GLU A 1 96 ? 5.691 -3.018 -4.812 1 98.69 96 GLU A N 1
ATOM 744 C CA . GLU A 1 96 ? 6.914 -3.77 -5.062 1 98.69 96 GLU A CA 1
ATOM 745 C C . GLU A 1 96 ? 8.141 -2.867 -4.973 1 98.69 96 GLU A C 1
ATOM 747 O O . GLU A 1 96 ? 8.211 -1.83 -5.637 1 98.69 96 GLU A O 1
ATOM 752 N N . LEU A 1 97 ? 9.094 -3.275 -4.234 1 98.19 97 LEU A N 1
ATOM 753 C CA . LEU A 1 97 ? 10.336 -2.521 -4.109 1 98.19 97 LEU A CA 1
ATOM 754 C C . LEU A 1 97 ? 11.305 -2.879 -5.23 1 98.19 97 LEU A C 1
ATOM 756 O O . LEU A 1 97 ? 11.578 -4.055 -5.469 1 98.19 97 LEU A O 1
ATOM 760 N N . LYS A 1 98 ? 11.82 -1.844 -5.867 1 96.56 98 LYS A N 1
ATOM 761 C CA . LYS A 1 98 ? 12.766 -2.111 -6.945 1 96.56 98 LYS A CA 1
ATOM 762 C C . LYS A 1 98 ? 14.172 -2.355 -6.398 1 96.56 98 LYS A C 1
ATOM 764 O O . LYS A 1 98 ? 14.961 -3.08 -7.004 1 96.56 98 LYS A O 1
ATOM 769 N N . GLU A 1 99 ? 14.422 -1.642 -5.305 1 91.5 99 GLU A N 1
ATOM 770 C CA . GLU A 1 99 ? 15.711 -1.912 -4.672 1 91.5 99 GLU A CA 1
ATOM 771 C C . GLU A 1 99 ? 15.812 -3.369 -4.23 1 91.5 99 GLU A C 1
ATOM 773 O O . GLU A 1 99 ? 14.977 -3.852 -3.467 1 91.5 99 GLU A O 1
ATOM 778 N N . PRO A 1 100 ? 16.828 -3.969 -4.684 1 87.44 100 PRO A N 1
ATOM 779 C CA . PRO A 1 100 ? 16.922 -5.391 -4.344 1 87.44 100 PRO A CA 1
ATOM 780 C C . PRO A 1 100 ? 17.156 -5.625 -2.854 1 87.44 100 PRO A C 1
ATOM 782 O O . PRO A 1 100 ? 17.859 -4.84 -2.207 1 87.44 100 PRO A O 1
ATOM 785 N N . GLY A 1 101 ? 16.422 -6.504 -2.312 1 84.19 101 GLY A N 1
ATOM 786 C CA . GLY A 1 101 ? 16.672 -6.922 -0.942 1 84.19 101 GLY A CA 1
ATOM 787 C C . GLY A 1 101 ? 17.828 -7.898 -0.817 1 84.19 101 GLY A C 1
ATOM 788 O O . GLY A 1 101 ? 18.469 -8.25 -1.814 1 84.19 101 GLY A O 1
ATOM 789 N N . PRO A 1 102 ? 18.078 -8.094 0.462 1 77.62 102 PRO A N 1
ATOM 790 C CA . PRO A 1 102 ? 19.109 -9.117 0.635 1 77.62 102 PRO A CA 1
ATOM 791 C C . PRO A 1 102 ? 18.719 -10.469 0.031 1 77.62 102 PRO A C 1
ATOM 793 O O . PRO A 1 102 ? 17.531 -10.727 -0.188 1 77.62 102 PRO A O 1
ATOM 796 N N . ALA A 1 103 ? 19.688 -11.109 -0.419 1 68.44 103 ALA A N 1
ATOM 797 C CA . ALA A 1 103 ? 19.422 -12.43 -0.982 1 68.44 103 ALA A CA 1
ATOM 798 C C . ALA A 1 103 ? 18.531 -13.258 -0.057 1 68.44 103 ALA A C 1
ATOM 800 O O . ALA A 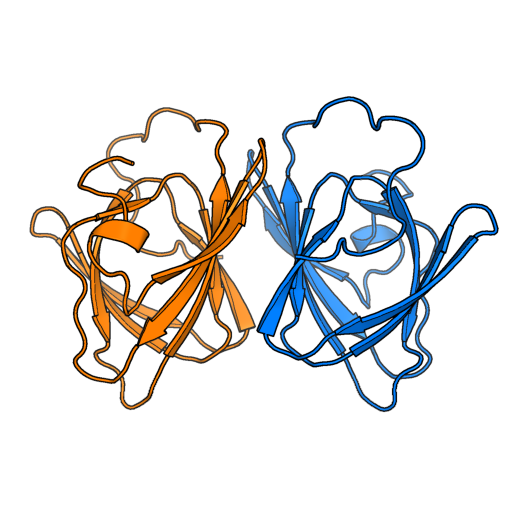1 103 ? 18.688 -13.211 1.166 1 68.44 103 ALA A O 1
ATOM 801 N N . PRO A 1 104 ? 17.375 -13.695 -0.725 1 63.94 104 PRO A N 1
ATOM 802 C CA . PRO A 1 104 ? 16.516 -14.5 0.142 1 63.94 104 PRO A CA 1
ATOM 803 C C . PRO A 1 104 ? 17.297 -15.555 0.931 1 63.94 104 PRO A C 1
ATOM 805 O O . PRO A 1 104 ? 18.25 -16.125 0.418 1 63.94 104 PRO A O 1
ATOM 808 N N . THR A 1 105 ? 17.125 -15.375 2.16 1 57.31 105 THR A N 1
ATOM 809 C CA . THR A 1 105 ? 17.703 -16.469 2.926 1 57.31 105 THR A CA 1
ATOM 810 C C . THR A 1 105 ? 16.75 -17.672 2.951 1 57.31 105 THR A C 1
ATOM 812 O O . THR A 1 105 ? 15.555 -17.5 3.17 1 57.31 105 THR A O 1
ATOM 815 N N . GLY A 1 106 ? 17.156 -18.688 2.428 1 58.66 106 GLY A N 1
ATOM 816 C CA . GLY A 1 106 ? 16.562 -20 2.357 1 58.66 106 GLY A CA 1
ATOM 817 C C . GLY A 1 106 ? 15.062 -20 2.619 1 58.66 106 GLY A C 1
ATOM 818 O O . GLY A 1 106 ? 14.305 -19.328 1.92 1 58.66 106 GLY A O 1
ATOM 819 N N . ASP A 1 107 ? 14.523 -20.25 3.93 1 63.88 107 ASP A N 1
ATOM 820 C CA . ASP A 1 107 ? 13.195 -20.703 4.344 1 63.88 107 ASP A CA 1
ATOM 821 C C . ASP A 1 107 ? 12.219 -19.531 4.418 1 63.88 107 ASP A C 1
ATOM 823 O O . ASP A 1 107 ? 11.469 -19.406 5.391 1 63.88 107 ASP A O 1
ATOM 827 N N . ALA A 1 108 ? 12.172 -18.703 3.406 1 76.12 108 ALA A N 1
ATOM 828 C CA . ALA A 1 108 ? 11.211 -17.609 3.506 1 76.12 108 ALA A CA 1
ATOM 829 C C . ALA A 1 108 ? 9.781 -18.125 3.404 1 76.12 108 ALA A C 1
ATOM 831 O O . ALA A 1 108 ? 9.5 -19.047 2.645 1 76.12 108 ALA A O 1
ATOM 832 N N . PRO A 1 109 ? 8.812 -17.516 4.207 1 85.69 109 PRO A N 1
ATOM 833 C CA . PRO A 1 109 ? 7.414 -17.953 4.137 1 85.69 109 PRO A CA 1
ATOM 834 C C . PRO A 1 109 ? 6.789 -17.719 2.764 1 85.69 109 PRO A C 1
ATOM 836 O O . PRO A 1 109 ? 7.109 -16.734 2.098 1 85.69 109 PRO A O 1
ATOM 839 N N . LEU A 1 110 ? 6.023 -18.719 2.393 1 92.31 110 LEU A N 1
ATOM 840 C CA . LEU A 1 110 ? 5.23 -18.547 1.181 1 92.31 110 LEU A CA 1
ATOM 841 C C . LEU A 1 110 ? 4.008 -17.672 1.446 1 92.31 110 LEU A C 1
ATOM 843 O O . LEU A 1 110 ? 3.27 -17.906 2.406 1 92.31 110 LEU A O 1
ATOM 847 N N . GLY A 1 111 ? 3.781 -16.672 0.602 1 93.31 111 GLY A N 1
ATOM 848 C CA . GLY A 1 111 ? 2.67 -15.758 0.8 1 93.31 111 GLY A CA 1
ATOM 849 C C . GLY A 1 111 ? 3.004 -14.609 1.732 1 93.31 111 GLY A C 1
ATOM 850 O O . GLY A 1 111 ? 4.18 -14.328 1.985 1 93.31 111 GLY A O 1
ATOM 851 N N . PRO A 1 112 ? 1.971 -13.875 2.141 1 94.12 112 PRO A N 1
ATOM 852 C CA . PRO A 1 112 ? 2.176 -12.734 3.045 1 94.12 112 PRO A CA 1
ATOM 853 C C . PRO A 1 112 ? 2.57 -13.172 4.453 1 94.12 112 PRO A C 1
ATOM 855 O O . PRO A 1 112 ? 2.025 -14.141 4.98 1 94.12 112 PRO A O 1
ATOM 858 N N . SER A 1 113 ? 3.549 -12.477 4.969 1 88.81 113 SER A N 1
ATOM 859 C CA . SER A 1 113 ? 4.008 -12.773 6.324 1 88.81 113 SER A CA 1
ATOM 860 C C . SER A 1 113 ? 3.082 -12.156 7.367 1 88.81 113 SER A C 1
ATOM 862 O O . SER A 1 113 ? 2.469 -11.117 7.129 1 88.81 113 SER A O 1
ATOM 864 N N . PRO A 1 114 ? 2.977 -12.984 8.445 1 75.5 114 PRO A N 1
ATOM 865 C CA . PRO A 1 114 ? 2.17 -12.391 9.516 1 75.5 114 PRO A CA 1
ATOM 866 C C . PRO A 1 114 ? 2.777 -11.102 10.062 1 75.5 114 PRO A C 1
ATOM 868 O O . PRO A 1 114 ? 3.986 -10.883 9.953 1 75.5 114 PRO A O 1
ATOM 871 N N . ARG A 1 115 ? 1.915 -10.094 10.609 1 67.94 115 ARG A N 1
ATOM 872 C CA . ARG A 1 115 ? 2.352 -8.812 11.141 1 67.94 115 ARG A CA 1
ATOM 873 C C . ARG A 1 115 ? 3.322 -9.008 12.305 1 67.94 115 ARG A C 1
ATOM 875 O O . ARG A 1 115 ? 3.252 -10.008 13.016 1 67.94 115 ARG A O 1
ATOM 882 N N . MET B 1 1 ? 13.188 7.852 18.188 1 58.81 1 MET B N 1
ATOM 883 C CA . MET B 1 1 ? 12.312 8.312 17.109 1 58.81 1 MET B CA 1
ATOM 884 C C . MET B 1 1 ? 12.305 9.836 17.031 1 58.81 1 MET B C 1
ATOM 886 O O . MET B 1 1 ? 12.391 10.516 18.047 1 58.81 1 MET B O 1
ATOM 890 N N . SER B 1 2 ? 12.461 10.359 15.75 1 70.81 2 SER B N 1
ATOM 891 C CA . SER B 1 2 ? 12.578 11.805 15.586 1 70.81 2 SER B CA 1
ATOM 892 C C . SER B 1 2 ? 11.344 12.523 16.094 1 70.81 2 SER B C 1
ATOM 894 O O . SER B 1 2 ? 10.25 11.961 16.109 1 70.81 2 SER B O 1
ATOM 896 N N . HIS B 1 3 ? 11.391 13.656 16.688 1 87.88 3 HIS B N 1
ATOM 897 C CA . HIS B 1 3 ? 10.297 14.5 17.172 1 87.88 3 HIS B CA 1
ATOM 898 C C . HIS B 1 3 ? 9.305 14.812 16.062 1 87.88 3 HIS B C 1
ATOM 900 O O . HIS B 1 3 ? 8.164 15.188 16.344 1 87.88 3 HIS B O 1
ATOM 906 N N . ASP B 1 4 ? 9.648 14.398 14.836 1 96.06 4 ASP B N 1
ATOM 907 C CA . ASP B 1 4 ? 8.742 14.688 13.727 1 96.06 4 ASP B CA 1
ATOM 908 C C . ASP B 1 4 ? 8.156 13.398 13.148 1 96.06 4 ASP B C 1
ATOM 910 O O . ASP B 1 4 ? 7.547 13.414 12.078 1 96.06 4 ASP B O 1
ATOM 914 N N . ASP B 1 5 ? 8.305 12.352 13.922 1 97.88 5 ASP B N 1
ATOM 915 C CA . ASP B 1 5 ? 7.688 11.086 13.547 1 97.88 5 ASP B CA 1
ATOM 916 C C . ASP B 1 5 ? 6.18 11.125 13.773 1 97.88 5 ASP B C 1
ATOM 918 O O . ASP B 1 5 ? 5.719 11.344 14.898 1 97.88 5 ASP B O 1
ATOM 922 N N . PRO B 1 6 ? 5.449 10.844 12.703 1 98.44 6 PRO B N 1
ATOM 923 C CA . PRO B 1 6 ? 3.998 10.977 12.859 1 98.44 6 PRO B CA 1
ATOM 924 C C . PRO B 1 6 ? 3.43 10.039 13.922 1 98.44 6 PRO B C 1
ATOM 926 O O . PRO B 1 6 ? 2.432 10.359 14.57 1 98.44 6 PRO B O 1
ATOM 929 N N . ALA B 1 7 ? 4.004 8.867 14.141 1 98.19 7 ALA B N 1
ATOM 930 C CA . ALA B 1 7 ? 3.51 7.941 15.156 1 98.19 7 ALA B CA 1
ATOM 931 C C . ALA B 1 7 ? 3.758 8.484 16.562 1 98.19 7 ALA B C 1
ATOM 933 O O . ALA B 1 7 ? 3.162 8.008 17.531 1 98.19 7 ALA B O 1
ATOM 934 N N . VAL B 1 8 ? 4.676 9.383 16.672 1 98.06 8 VAL B N 1
ATOM 935 C CA . VAL B 1 8 ? 4.98 10.031 17.953 1 98.06 8 VAL B CA 1
ATOM 936 C C . VAL B 1 8 ? 4.164 11.312 18.078 1 98.06 8 VAL B C 1
ATOM 938 O O . VAL B 1 8 ? 3.529 11.555 19.109 1 98.06 8 VAL B O 1
ATOM 941 N N . THR B 1 9 ? 4.125 12.18 17.047 1 98.5 9 THR B N 1
ATOM 942 C CA . THR B 1 9 ? 3.426 13.461 17.109 1 98.5 9 THR B CA 1
ATOM 943 C C . THR B 1 9 ? 1.918 13.25 17.203 1 98.5 9 THR B C 1
ATOM 945 O O . THR B 1 9 ? 1.207 14.07 17.781 1 98.5 9 THR B O 1
ATOM 948 N N . ASP B 1 10 ? 1.384 12.227 16.609 1 98.62 10 ASP B N 1
ATOM 949 C CA . ASP B 1 10 ? -0.051 11.969 16.547 1 98.62 10 ASP B CA 1
ATOM 950 C C . ASP B 1 10 ? -0.353 10.484 16.766 1 98.62 10 ASP B C 1
ATOM 952 O O . ASP B 1 10 ? -0.922 9.828 15.883 1 98.62 10 ASP B O 1
ATOM 956 N N . PRO B 1 11 ? -0.102 9.93 17.969 1 98.19 11 PRO B N 1
ATOM 957 C CA . PRO B 1 11 ? -0.234 8.492 18.219 1 98.19 11 PRO B CA 1
ATOM 958 C C . PRO B 1 11 ? -1.684 8.016 18.156 1 98.19 11 PRO B C 1
ATOM 960 O O . PRO B 1 11 ? -1.937 6.812 18.031 1 98.19 11 PRO B O 1
ATOM 963 N N . ASP B 1 12 ? -2.623 8.883 18.219 1 98.25 12 ASP B N 1
ATOM 964 C CA . ASP B 1 12 ? -4.027 8.5 18.141 1 98.25 12 ASP B CA 1
ATOM 965 C C . ASP B 1 12 ? -4.48 8.367 16.688 1 98.25 12 ASP B C 1
ATOM 967 O O . ASP B 1 12 ? -5.543 7.809 16.406 1 98.25 12 ASP B O 1
ATOM 971 N N . LEU B 1 13 ? -3.678 8.93 15.734 1 98.81 13 LEU B N 1
ATOM 972 C CA . LEU B 1 13 ? -4.055 8.953 14.328 1 98.81 13 LEU B CA 1
ATOM 973 C C . LEU B 1 13 ? -3.211 7.973 13.523 1 98.81 13 LEU B C 1
ATOM 975 O O . LEU B 1 13 ? -3.689 7.395 12.539 1 98.81 13 LEU B O 1
ATOM 979 N N . TYR B 1 14 ? -1.933 7.887 13.93 1 98.81 14 TYR B N 1
ATOM 980 C CA . TYR B 1 14 ? -0.985 7.031 13.227 1 98.81 14 TYR B CA 1
ATOM 981 C C . TYR B 1 14 ? -0.54 5.867 14.102 1 98.81 14 TYR B C 1
ATOM 983 O O . TYR B 1 14 ? -0.177 6.062 15.266 1 98.81 14 TYR B O 1
ATOM 991 N N . THR B 1 15 ? -0.512 4.703 13.547 1 98.5 15 THR B N 1
ATOM 992 C CA . THR B 1 15 ? 0.026 3.512 14.195 1 98.5 15 THR B CA 1
ATOM 993 C C . THR B 1 15 ? 0.981 2.771 13.266 1 98.5 15 THR B C 1
ATOM 995 O O . THR B 1 15 ? 0.693 2.605 12.078 1 98.5 15 THR B O 1
ATOM 998 N N . VAL B 1 16 ? 2.141 2.363 13.797 1 98.56 16 VAL B N 1
ATOM 999 C CA . VAL B 1 16 ? 3.016 1.48 13.031 1 98.56 16 VAL B CA 1
ATOM 1000 C C . VAL B 1 16 ? 2.455 0.06 13.039 1 98.56 16 VAL B C 1
ATOM 1002 O O . VAL B 1 16 ? 2.33 -0.556 14.102 1 98.56 16 VAL B O 1
ATOM 1005 N N . VAL B 1 17 ? 2.217 -0.509 11.891 1 98.12 17 VAL B N 1
ATOM 1006 C CA . VAL B 1 17 ? 1.571 -1.818 11.867 1 98.12 17 VAL B CA 1
ATOM 1007 C C . VAL B 1 17 ? 2.549 -2.867 11.344 1 98.12 17 VAL B C 1
ATOM 1009 O O . VAL B 1 17 ? 2.311 -4.07 11.477 1 98.12 17 VAL B O 1
ATOM 1012 N N . PHE B 1 18 ? 3.57 -2.467 10.758 1 97.44 18 PHE B N 1
ATOM 1013 C CA . PHE B 1 18 ? 4.641 -3.348 10.305 1 97.44 18 PHE B CA 1
ATOM 1014 C C . PHE B 1 18 ? 5.93 -2.566 10.078 1 97.44 18 PHE B C 1
ATOM 1016 O O . PHE B 1 18 ? 5.898 -1.427 9.609 1 97.44 18 PHE B O 1
ATOM 1023 N N . GLU B 1 19 ? 7.027 -3.184 10.391 1 97.44 19 GLU B N 1
ATOM 1024 C CA . GLU B 1 19 ? 8.305 -2.529 10.141 1 97.44 19 GLU B CA 1
ATOM 1025 C C . GLU B 1 19 ? 9.43 -3.553 10 1 97.44 19 GLU B C 1
ATOM 1027 O O . GLU B 1 19 ? 9.484 -4.527 10.75 1 97.44 19 GLU B O 1
ATOM 1032 N N . ASN B 1 20 ? 10.273 -3.432 9.016 1 95.69 20 ASN B N 1
ATOM 1033 C CA . ASN B 1 20 ? 11.516 -4.184 8.875 1 95.69 20 ASN B CA 1
ATOM 1034 C C . ASN B 1 20 ? 12.656 -3.293 8.383 1 95.69 20 ASN B C 1
ATOM 1036 O O . ASN B 1 20 ? 12.609 -2.072 8.547 1 95.69 20 ASN B O 1
ATOM 1040 N N . GLU B 1 21 ? 13.719 -3.852 7.82 1 94.88 21 GLU B N 1
ATOM 1041 C CA . GLU B 1 21 ? 14.891 -3.068 7.434 1 94.88 21 GLU B CA 1
ATOM 1042 C C . GLU B 1 21 ? 14.617 -2.254 6.172 1 94.88 21 GLU B C 1
ATOM 1044 O O . GLU B 1 21 ? 15.344 -1.309 5.867 1 94.88 21 GLU B O 1
ATOM 1049 N N . ARG B 1 22 ? 13.523 -2.572 5.477 1 96 22 ARG B N 1
ATOM 1050 C CA . ARG B 1 22 ? 13.289 -2 4.152 1 96 22 ARG B CA 1
ATOM 1051 C C . ARG B 1 22 ? 12.18 -0.951 4.199 1 96 22 ARG B C 1
ATOM 1053 O O . ARG B 1 22 ? 12.258 0.072 3.518 1 96 22 ARG B O 1
ATOM 1060 N N . VAL B 1 23 ? 11.172 -1.253 5.09 1 97.88 23 VAL B N 1
ATOM 1061 C CA . VAL B 1 23 ? 10.023 -0.362 5.082 1 97.88 23 VAL B CA 1
ATOM 1062 C C . VAL B 1 23 ? 9.469 -0.214 6.5 1 97.88 23 VAL B C 1
ATOM 1064 O O . VAL B 1 23 ? 9.758 -1.037 7.371 1 97.88 23 VAL B O 1
ATOM 1067 N N . ARG B 1 24 ? 8.75 0.81 6.707 1 98.44 24 ARG B N 1
ATOM 1068 C CA . ARG B 1 24 ? 7.809 1.012 7.805 1 98.44 24 ARG B CA 1
ATOM 1069 C C . ARG B 1 24 ? 6.398 1.252 7.273 1 98.44 24 ARG B C 1
ATOM 1071 O O . ARG B 1 24 ? 6.203 2.061 6.363 1 98.44 24 ARG B O 1
ATOM 1078 N N . VAL B 1 25 ? 5.426 0.553 7.801 1 98.88 25 VAL B N 1
ATOM 1079 C CA . VAL B 1 25 ? 4.043 0.695 7.363 1 98.88 25 VAL B CA 1
ATOM 1080 C C . VAL B 1 25 ? 3.221 1.368 8.461 1 98.88 25 VAL B C 1
ATOM 1082 O O . VAL B 1 25 ? 3.162 0.878 9.594 1 98.88 25 VAL B O 1
ATOM 1085 N N . LEU B 1 26 ? 2.57 2.469 8.141 1 98.88 26 LEU B N 1
ATOM 1086 C CA . LEU B 1 26 ? 1.696 3.201 9.055 1 98.88 26 LEU B CA 1
ATOM 1087 C C . LEU B 1 26 ? 0.234 3.037 8.648 1 98.88 26 LEU B C 1
ATOM 1089 O O . LEU B 1 26 ? -0.098 3.084 7.465 1 98.88 26 LEU B O 1
ATOM 1093 N N . GLU B 1 27 ? -0.566 2.801 9.586 1 98.88 27 GLU B N 1
ATOM 1094 C CA . GLU B 1 27 ? -2.014 2.922 9.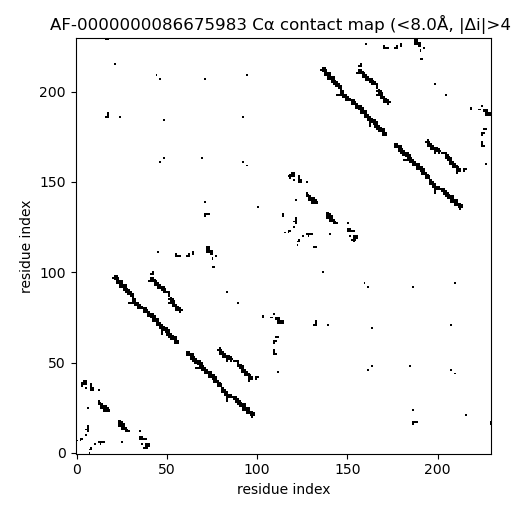445 1 98.88 27 GLU B CA 1
ATOM 1095 C C . GLU B 1 27 ? -2.51 4.262 9.984 1 98.88 27 GLU B C 1
ATOM 1097 O O . GLU B 1 27 ? -2.148 4.668 11.086 1 98.88 27 GLU B O 1
ATOM 1102 N N . TYR B 1 28 ? -3.256 4.98 9.195 1 98.88 28 TYR B N 1
ATOM 1103 C CA . TYR B 1 28 ? -3.779 6.293 9.555 1 98.88 28 TYR B CA 1
ATOM 1104 C C . TYR B 1 28 ? -5.305 6.281 9.609 1 98.88 28 TYR B C 1
ATOM 1106 O O . TYR B 1 28 ? -5.957 5.836 8.664 1 98.88 28 TYR B O 1
ATOM 1114 N N . ARG B 1 29 ? -5.879 6.711 10.664 1 98.88 29 ARG B N 1
ATOM 1115 C CA . ARG B 1 29 ? -7.32 6.879 10.828 1 98.88 29 ARG B CA 1
ATOM 1116 C C . ARG B 1 29 ? -7.645 8.219 11.477 1 98.88 29 ARG B C 1
ATOM 1118 O O . ARG B 1 29 ? -6.988 8.625 12.438 1 98.88 29 ARG B O 1
ATOM 1125 N N . ASP B 1 30 ? -8.648 8.859 10.977 1 98.81 30 ASP B N 1
ATOM 1126 C CA . ASP B 1 30 ? -9.078 10.109 11.602 1 98.81 30 ASP B CA 1
ATOM 1127 C C . ASP B 1 30 ? -10.578 10.328 11.406 1 98.81 30 ASP B C 1
ATOM 1129 O O . ASP B 1 30 ? -11.273 9.461 10.859 1 98.81 30 ASP B O 1
ATOM 1133 N N . ASN B 1 31 ? -11.07 11.43 11.984 1 98.81 31 ASN B N 1
ATOM 1134 C CA . ASN B 1 31 ? -12.453 11.891 11.836 1 98.81 31 ASN B CA 1
ATOM 1135 C C . ASN B 1 31 ? -12.508 13.297 11.242 1 98.81 31 ASN B C 1
ATOM 1137 O O . ASN B 1 31 ? -11.516 14.023 11.266 1 98.81 31 ASN B O 1
ATOM 1141 N N . PRO B 1 32 ? -13.703 13.625 10.664 1 98.81 32 PRO B N 1
ATOM 1142 C CA . PRO B 1 32 ? -13.836 14.977 10.125 1 98.81 32 PRO B CA 1
ATOM 1143 C C . PRO B 1 32 ? -13.398 16.062 11.109 1 98.81 32 PRO B C 1
ATOM 1145 O O . PRO B 1 32 ? -13.781 16.016 12.281 1 98.81 32 PRO B O 1
ATOM 1148 N N . GLY B 1 33 ? -12.539 16.922 10.656 1 98.69 33 GLY B N 1
ATOM 1149 C CA . GLY B 1 33 ? -12.102 18.031 11.492 1 98.69 33 GLY B CA 1
ATOM 1150 C C . GLY B 1 33 ? -10.789 17.766 12.211 1 98.69 33 GLY B C 1
ATOM 1151 O O . GLY B 1 33 ? -10.141 18.688 12.695 1 98.69 33 GLY B O 1
ATOM 1152 N N . ASP B 1 34 ? -10.367 16.5 12.297 1 98.81 34 ASP B N 1
ATOM 1153 C CA . ASP B 1 34 ? -9.094 16.172 12.922 1 98.81 34 ASP B CA 1
ATOM 1154 C C . ASP B 1 34 ? -7.926 16.797 12.156 1 98.81 34 ASP B C 1
ATOM 1156 O O . ASP B 1 34 ? -7.953 16.875 10.93 1 98.81 34 ASP B O 1
ATOM 1160 N N . ARG B 1 35 ? -6.914 17.219 12.836 1 98.62 35 ARG B N 1
ATOM 1161 C CA . ARG B 1 35 ? -5.691 17.797 12.289 1 98.62 35 ARG B CA 1
ATOM 1162 C C . ARG B 1 35 ? -4.457 17.109 12.859 1 98.62 35 ARG B C 1
ATOM 1164 O O . ARG B 1 35 ? -4.422 16.766 14.039 1 98.62 35 ARG B O 1
ATOM 1171 N N . THR B 1 36 ? -3.516 16.984 11.992 1 98.69 36 THR B N 1
ATOM 1172 C CA . THR B 1 36 ? -2.254 16.438 12.492 1 98.69 36 THR B CA 1
ATOM 1173 C C . THR B 1 36 ? -1.335 17.562 12.969 1 98.69 36 THR B C 1
ATOM 1175 O O . THR B 1 36 ? -1.516 18.719 12.586 1 98.69 36 THR B O 1
ATOM 1178 N N . HIS B 1 37 ? -0.414 17.219 13.805 1 98.31 37 HIS B N 1
ATOM 1179 C CA . HIS B 1 37 ? 0.714 18.109 14.07 1 98.31 37 HIS B CA 1
ATOM 1180 C C . HIS B 1 37 ? 1.746 18.031 12.953 1 98.31 37 HIS B C 1
ATOM 1182 O O . HIS B 1 37 ? 1.727 17.109 12.141 1 98.31 37 HIS B O 1
ATOM 1188 N N . PRO B 1 38 ? 2.594 19.078 12.828 1 97.69 38 PRO B N 1
ATOM 1189 C CA . PRO B 1 38 ? 3.656 18.984 11.828 1 97.69 38 PRO B CA 1
ATOM 1190 C C . PRO B 1 38 ? 4.488 17.703 11.977 1 97.69 38 PRO B C 1
ATOM 1192 O O . PRO B 1 38 ? 4.875 17.344 13.094 1 97.69 38 PRO B O 1
ATOM 1195 N N . HIS B 1 39 ? 4.73 17.031 10.906 1 98.12 39 HIS B N 1
ATO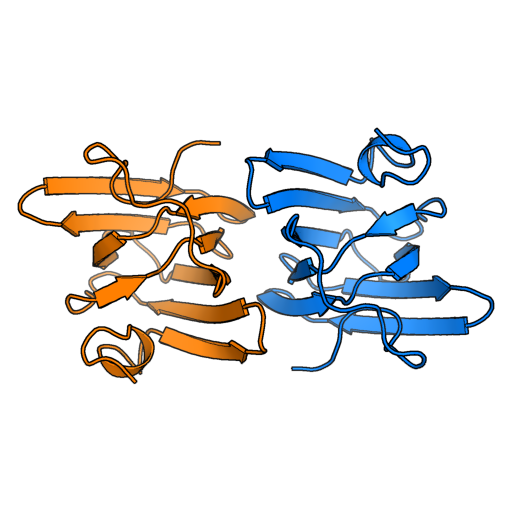M 1196 C CA . HIS B 1 39 ? 5.516 15.797 10.891 1 98.12 39 HIS B CA 1
ATOM 1197 C C . HIS B 1 39 ? 6.148 15.555 9.531 1 98.12 39 HIS B C 1
ATOM 1199 O O . HIS B 1 39 ? 5.863 16.281 8.57 1 98.12 39 HIS B O 1
ATOM 1205 N N . ARG B 1 40 ? 6.961 14.547 9.469 1 96.62 40 ARG B N 1
ATOM 1206 C CA . ARG B 1 40 ? 7.699 14.258 8.242 1 96.62 40 ARG B CA 1
ATOM 1207 C C . ARG B 1 40 ? 7.516 12.797 7.832 1 96.62 40 ARG B C 1
ATOM 1209 O O . ARG B 1 40 ? 7.469 11.906 8.68 1 96.62 40 ARG B O 1
ATOM 1216 N N . HIS B 1 41 ? 7.391 12.586 6.57 1 96.44 41 HIS B N 1
ATOM 1217 C CA . HIS B 1 41 ? 7.461 11.266 5.949 1 96.44 41 HIS B CA 1
ATOM 1218 C C . HIS B 1 41 ? 8.664 11.164 5.02 1 96.44 41 HIS B C 1
ATOM 1220 O O . HIS B 1 41 ? 9 12.117 4.32 1 96.44 41 HIS B O 1
ATOM 1226 N N . PRO B 1 42 ? 9.344 10.039 4.973 1 96.44 42 PRO B N 1
ATOM 1227 C CA . PRO B 1 42 ? 10.188 9.758 3.812 1 96.44 42 PRO B CA 1
ATOM 1228 C C . PRO B 1 42 ? 9.391 9.453 2.551 1 96.44 42 PRO B C 1
ATOM 1230 O O . PRO B 1 42 ? 8.164 9.625 2.535 1 96.44 42 PRO B O 1
ATOM 1233 N N . ASP B 1 43 ? 10.047 9.07 1.444 1 96.62 43 ASP B N 1
ATOM 1234 C CA . ASP B 1 43 ? 9.336 8.586 0.261 1 96.62 43 ASP B CA 1
ATOM 1235 C C . ASP B 1 43 ? 8.375 7.457 0.618 1 96.62 43 ASP B C 1
ATOM 1237 O O . ASP B 1 43 ? 8.75 6.512 1.312 1 96.62 43 ASP B O 1
ATOM 1241 N N . SER B 1 44 ? 7.148 7.594 0.127 1 97.88 44 SER B N 1
ATOM 1242 C CA . SER B 1 44 ? 6.109 6.66 0.54 1 97.88 44 SER B CA 1
ATOM 1243 C C . SER B 1 44 ? 5.133 6.379 -0.599 1 97.88 44 SER B C 1
ATOM 1245 O O . SER B 1 44 ? 5.051 7.152 -1.556 1 97.88 44 SER B O 1
ATOM 1247 N N . VAL B 1 45 ? 4.488 5.281 -0.518 1 98.69 45 VAL B N 1
ATOM 1248 C CA . VAL B 1 45 ? 3.24 5.051 -1.237 1 98.69 45 VAL B CA 1
ATOM 1249 C C . VAL B 1 45 ? 2.068 5.07 -0.258 1 98.69 45 VAL B C 1
ATOM 1251 O O . VAL B 1 45 ? 2.105 4.402 0.777 1 98.69 45 VAL B O 1
ATOM 1254 N N . MET B 1 46 ? 1.071 5.84 -0.55 1 98.81 46 MET B N 1
ATOM 1255 C CA . MET B 1 46 ? -0.161 5.875 0.233 1 98.81 46 MET B CA 1
ATOM 1256 C C . MET B 1 46 ? -1.272 5.102 -0.468 1 98.81 46 MET B C 1
ATOM 1258 O O . MET B 1 46 ? -1.484 5.262 -1.671 1 98.81 46 MET B O 1
ATOM 1262 N N . VAL B 1 47 ? -1.938 4.254 0.215 1 98.88 47 VAL B N 1
ATOM 1263 C CA . VAL B 1 47 ? -3.104 3.525 -0.275 1 98.88 47 VAL B CA 1
ATOM 1264 C C . VAL B 1 47 ? -4.34 3.924 0.53 1 98.88 47 VAL B C 1
ATOM 1266 O O . VAL B 1 47 ? -4.379 3.74 1.748 1 98.88 47 VAL B O 1
ATOM 1269 N N . THR B 1 48 ? -5.359 4.406 -0.167 1 98.75 48 THR B N 1
ATOM 1270 C CA . THR B 1 48 ? -6.582 4.812 0.519 1 98.75 48 THR B CA 1
ATOM 1271 C C . THR B 1 48 ? -7.523 3.623 0.697 1 98.75 48 THR B C 1
ATOM 1273 O O . THR B 1 48 ? -7.875 2.953 -0.275 1 98.75 48 THR B O 1
ATOM 1276 N N . LEU B 1 49 ? -7.934 3.355 1.896 1 98.75 49 LEU B N 1
ATOM 1277 C CA . LEU B 1 49 ? -8.93 2.328 2.18 1 98.75 49 LEU B CA 1
ATOM 1278 C C . LEU B 1 49 ? -10.336 2.928 2.219 1 98.75 49 LEU B C 1
ATOM 1280 O O . LEU B 1 49 ? -11.32 2.209 2.066 1 98.75 49 LEU B O 1
ATOM 1284 N N . SER B 1 50 ? -10.445 4.152 2.49 1 98.5 50 SER B N 1
ATOM 1285 C CA . SER B 1 50 ? -11.648 4.953 2.305 1 98.5 50 SER B CA 1
ATOM 1286 C C . SER B 1 50 ? -11.375 6.172 1.429 1 98.5 50 SER B C 1
ATOM 1288 O O . SER B 1 50 ? -10.227 6.602 1.298 1 98.5 50 SER B O 1
ATOM 1290 N N . ALA B 1 51 ? -12.484 6.684 0.817 1 98.06 51 ALA B N 1
ATOM 1291 C CA . ALA B 1 51 ? -12.352 7.984 0.166 1 98.06 51 ALA B CA 1
ATOM 1292 C C . ALA B 1 51 ? -12.031 9.078 1.183 1 98.06 51 ALA B C 1
ATOM 1294 O O . ALA B 1 51 ? -12.344 8.938 2.367 1 98.06 51 ALA B O 1
ATOM 1295 N N . PHE B 1 52 ? -11.289 10.148 0.642 1 96.69 52 PHE B N 1
ATOM 1296 C CA . PHE B 1 52 ? -11.078 11.234 1.587 1 96.69 52 PHE B CA 1
ATOM 1297 C C . PHE B 1 52 ? -10.914 12.562 0.855 1 96.69 52 PHE B C 1
ATOM 1299 O O . PHE B 1 52 ? -10.625 12.586 -0.343 1 96.69 52 PHE B O 1
ATOM 1306 N N . ARG B 1 53 ? -11.266 13.602 1.565 1 98.38 53 ARG B N 1
ATOM 1307 C CA . ARG B 1 53 ? -10.914 14.992 1.274 1 98.38 53 ARG B CA 1
ATOM 1308 C C . ARG B 1 53 ? -10.062 15.586 2.391 1 98.38 53 ARG B C 1
ATOM 1310 O O . ARG B 1 53 ? -10.5 15.664 3.539 1 98.38 53 ARG B O 1
ATOM 1317 N N . ARG B 1 54 ? -8.852 15.969 2.041 1 98.38 54 ARG B N 1
ATOM 1318 C CA . ARG B 1 54 ? -7.871 16.406 3.029 1 98.38 54 ARG B CA 1
ATOM 1319 C C . ARG B 1 54 ? -7.18 17.688 2.586 1 98.38 54 ARG B C 1
ATOM 1321 O O . ARG B 1 54 ? -6.852 17.844 1.407 1 98.38 54 ARG B O 1
ATOM 1328 N N . ARG B 1 55 ? -6.996 18.547 3.537 1 98.56 55 ARG B N 1
ATOM 1329 C CA . ARG B 1 55 ? -6.133 19.703 3.309 1 98.56 55 ARG B CA 1
ATOM 1330 C C . ARG B 1 55 ? -4.723 19.438 3.83 1 98.56 55 ARG B C 1
ATOM 1332 O O . ARG B 1 55 ? -4.535 19.141 5.012 1 98.56 55 ARG B O 1
ATOM 1339 N N . VAL B 1 56 ? -3.758 19.5 2.992 1 98.25 56 VAL B N 1
ATOM 1340 C CA . VAL B 1 56 ? -2.35 19.312 3.33 1 98.25 56 VAL B CA 1
ATOM 1341 C C . VAL B 1 56 ? -1.635 20.656 3.314 1 98.25 56 VAL B C 1
ATOM 1343 O O . VAL B 1 56 ? -1.768 21.438 2.359 1 98.25 56 VAL B O 1
ATOM 1346 N N . THR B 1 57 ? -0.906 20.969 4.312 1 97.75 57 THR B N 1
ATOM 1347 C CA . THR B 1 57 ? -0.261 22.281 4.453 1 97.75 57 THR B CA 1
ATOM 1348 C C . THR B 1 57 ? 1.228 22.109 4.75 1 97.75 57 THR B C 1
ATOM 1350 O O . THR B 1 57 ? 1.615 21.281 5.566 1 97.75 57 THR B O 1
ATOM 1353 N N . ALA B 1 58 ? 2.09 22.875 4.023 1 94.69 58 ALA B N 1
ATOM 1354 C CA . ALA B 1 58 ? 3.525 22.938 4.285 1 94.69 58 ALA B CA 1
ATOM 1355 C C . ALA B 1 58 ? 4.094 24.297 3.871 1 94.69 58 ALA B C 1
ATOM 1357 O O . ALA B 1 58 ? 3.824 24.781 2.771 1 94.69 58 ALA B O 1
ATOM 1358 N N . GLY B 1 59 ? 4.93 24.859 4.719 1 90.5 59 GLY B N 1
ATOM 1359 C CA . GLY B 1 59 ? 5.656 26.062 4.391 1 90.5 59 GLY B CA 1
ATOM 1360 C C . GLY B 1 59 ? 4.773 27.141 3.791 1 90.5 59 GLY B C 1
ATOM 1361 O O . GLY B 1 59 ? 5.121 27.75 2.773 1 90.5 59 GLY B O 1
ATOM 1362 N N . GLY B 1 60 ? 3.623 27.266 4.238 1 87.94 60 GLY B N 1
ATOM 1363 C CA . GLY B 1 60 ? 2.719 28.312 3.775 1 87.94 60 GLY B CA 1
ATOM 1364 C C . GLY B 1 60 ? 1.885 27.891 2.582 1 87.94 60 GLY B C 1
ATOM 1365 O O . GLY B 1 60 ? 1.001 28.625 2.143 1 87.94 60 GLY B O 1
ATOM 1366 N N . ARG B 1 61 ? 2.285 26.812 1.94 1 93.31 61 ARG B N 1
ATOM 1367 C CA . ARG B 1 61 ? 1.476 26.266 0.852 1 93.31 61 ARG B CA 1
ATOM 1368 C C . ARG B 1 61 ? 0.375 25.359 1.387 1 93.31 61 ARG B C 1
ATOM 1370 O O . ARG B 1 61 ? 0.53 24.734 2.443 1 93.31 61 ARG B O 1
ATOM 1377 N N . GLN B 1 62 ? -0.732 25.375 0.651 1 96.19 62 GLN B N 1
ATOM 1378 C CA . GLN B 1 62 ? -1.869 24.547 1.016 1 96.19 62 GLN B CA 1
ATOM 1379 C C . GLN B 1 62 ? -2.506 23.906 -0.22 1 96.19 62 GLN B C 1
ATOM 1381 O O . GLN B 1 62 ? -2.691 24.578 -1.239 1 96.19 62 GLN B O 1
ATOM 1386 N N . VAL B 1 63 ? -2.801 22.656 -0.17 1 96.38 63 VAL B N 1
ATOM 1387 C CA . VAL B 1 63 ? -3.475 21.953 -1.262 1 96.38 63 VAL B CA 1
ATOM 1388 C C . VAL B 1 63 ? -4.586 21.062 -0.702 1 96.38 63 VAL B C 1
ATOM 1390 O O . VAL B 1 63 ? -4.422 20.438 0.344 1 96.38 63 VAL B O 1
ATOM 1393 N N . ASP B 1 64 ? -5.688 21.078 -1.374 1 97.69 64 ASP B N 1
ATOM 1394 C CA . ASP B 1 64 ? -6.754 20.141 -1.054 1 97.69 64 ASP B CA 1
ATOM 1395 C C . ASP B 1 64 ? -6.672 18.891 -1.935 1 97.69 64 ASP B C 1
ATOM 1397 O O . ASP B 1 64 ? -6.566 19 -3.158 1 97.69 64 ASP B O 1
ATOM 1401 N N . VAL B 1 65 ? -6.734 17.812 -1.301 1 97.38 65 VAL B N 1
ATOM 1402 C CA . VAL B 1 65 ? -6.594 16.531 -1.987 1 97.38 65 VAL B CA 1
ATOM 1403 C C . VAL B 1 65 ? -7.902 15.742 -1.884 1 97.38 65 VAL B C 1
ATOM 1405 O O . VAL B 1 65 ? -8.43 15.555 -0.788 1 97.38 65 VAL B O 1
ATOM 1408 N N . ASP B 1 66 ? -8.445 15.336 -2.973 1 97.62 66 ASP B N 1
ATOM 1409 C CA . ASP B 1 66 ? -9.609 14.461 -3.064 1 97.62 66 ASP B CA 1
ATOM 1410 C C . ASP B 1 66 ? -9.25 13.141 -3.736 1 97.62 66 ASP B C 1
ATOM 1412 O O . ASP B 1 66 ? -8.898 13.109 -4.918 1 97.62 66 ASP B O 1
ATOM 1416 N N . LEU B 1 67 ? -9.383 12.047 -2.943 1 97.81 67 LEU B N 1
ATOM 1417 C CA . LEU B 1 67 ? -9.047 10.742 -3.502 1 97.81 67 LEU B CA 1
ATOM 1418 C C . LEU B 1 67 ? -10.148 9.727 -3.201 1 97.81 67 LEU B C 1
ATOM 1420 O O . LEU B 1 67 ? -10.719 9.734 -2.109 1 97.81 67 LEU B O 1
ATOM 1424 N N . PRO B 1 68 ? -10.477 8.852 -4.137 1 97.88 68 PRO B N 1
ATOM 1425 C CA . PRO B 1 68 ? -11.406 7.758 -3.859 1 97.88 68 PRO B CA 1
ATOM 1426 C C . PRO B 1 68 ? -10.781 6.66 -2.998 1 97.88 68 PRO B C 1
ATOM 1428 O O . PRO B 1 68 ? -9.57 6.645 -2.797 1 97.88 68 PRO B O 1
ATOM 1431 N N . ALA B 1 69 ? -11.695 5.793 -2.404 1 98.19 69 ALA B N 1
ATOM 1432 C CA . ALA B 1 69 ? -11.172 4.559 -1.82 1 98.19 69 ALA B CA 1
ATOM 1433 C C . ALA B 1 69 ? -10.477 3.703 -2.873 1 98.19 69 ALA B C 1
ATOM 1435 O O . ALA B 1 69 ? -10.898 3.67 -4.031 1 98.19 69 ALA B O 1
ATOM 1436 N N . GLY B 1 70 ? -9.398 3.1 -2.441 1 97.94 70 GLY B N 1
ATOM 1437 C CA . GLY B 1 70 ? -8.742 2.115 -3.291 1 97.94 70 GLY B CA 1
ATOM 1438 C C . GLY B 1 70 ? -7.668 2.711 -4.176 1 97.94 70 GLY B C 1
ATOM 1439 O O . GLY B 1 70 ? -7.164 2.045 -5.082 1 97.94 70 GLY B O 1
ATOM 1440 N N . ALA B 1 71 ? -7.328 3.945 -3.994 1 97.75 71 ALA B N 1
ATOM 1441 C CA . ALA B 1 71 ? -6.273 4.582 -4.785 1 97.75 71 ALA B CA 1
ATOM 1442 C C . ALA B 1 71 ? -4.898 4.32 -4.176 1 97.75 71 ALA B C 1
ATOM 1444 O O . ALA B 1 71 ? -4.758 4.266 -2.951 1 97.75 71 ALA B O 1
ATOM 1445 N N . ALA B 1 72 ? -3.879 4.141 -5.008 1 98.5 72 ALA B N 1
ATOM 1446 C CA . ALA B 1 72 ? -2.471 4.129 -4.617 1 98.5 72 ALA B CA 1
ATOM 1447 C C . ALA B 1 72 ? -1.722 5.309 -5.227 1 98.5 72 ALA B C 1
ATOM 1449 O O . ALA B 1 72 ? -1.736 5.496 -6.445 1 98.5 72 ALA B O 1
ATOM 1450 N N . ARG B 1 73 ? -1.081 6.102 -4.352 1 98.12 73 ARG B N 1
ATOM 1451 C CA . ARG B 1 73 ? -0.4 7.309 -4.812 1 98.12 73 ARG B CA 1
ATOM 1452 C C . ARG B 1 73 ? 0.998 7.41 -4.211 1 98.12 73 ARG B C 1
ATOM 1454 O O . ARG B 1 73 ? 1.216 7.02 -3.062 1 98.12 73 ARG B O 1
ATOM 1461 N N . TRP B 1 74 ? 1.918 7.945 -4.988 1 97.38 74 TRP B N 1
ATOM 1462 C CA . TRP B 1 74 ? 3.246 8.281 -4.488 1 97.38 74 TRP B CA 1
ATOM 1463 C C . TRP B 1 74 ? 3.203 9.555 -3.645 1 97.38 74 TRP B C 1
ATOM 1465 O O . TRP B 1 74 ? 2.535 10.523 -4.008 1 97.38 74 TRP B O 1
ATOM 1475 N N . VAL B 1 75 ? 3.828 9.578 -2.537 1 96.12 75 VAL B N 1
ATOM 1476 C CA . VAL B 1 75 ? 4.066 10.75 -1.702 1 96.12 75 VAL B CA 1
ATOM 1477 C C . VAL B 1 75 ? 5.566 10.93 -1.481 1 96.12 75 VAL B C 1
ATOM 1479 O O . VAL B 1 75 ? 6.156 10.281 -0.618 1 96.12 75 VAL B O 1
ATOM 1482 N N . GLY B 1 76 ? 6.137 11.844 -2.229 1 94.44 76 GLY B N 1
ATOM 1483 C CA . GLY B 1 76 ? 7.547 12.125 -2.025 1 94.44 76 GLY B CA 1
ATOM 1484 C C . GLY B 1 76 ? 7.863 12.609 -0.622 1 94.44 76 GLY B C 1
ATOM 1485 O O . GLY B 1 76 ? 6.996 13.172 0.055 1 94.44 76 GLY B O 1
ATOM 1486 N N . ALA B 1 77 ? 9.117 12.367 -0.196 1 95.25 77 ALA B N 1
ATOM 1487 C CA . ALA B 1 77 ? 9.539 12.812 1.129 1 95.25 77 ALA B CA 1
ATOM 1488 C C . ALA B 1 77 ? 9.133 14.266 1.367 1 95.25 77 ALA B C 1
ATOM 1490 O O . ALA B 1 77 ? 9.383 15.133 0.526 1 95.25 77 ALA B O 1
ATOM 1491 N N . GLN B 1 78 ? 8.523 14.484 2.543 1 94.44 78 GLN B N 1
ATOM 1492 C CA . GLN B 1 78 ? 8.039 15.836 2.807 1 94.44 78 GLN B CA 1
ATOM 1493 C C . GLN B 1 78 ? 7.676 16.016 4.277 1 94.44 78 GLN B C 1
ATOM 1495 O O . GLN B 1 78 ? 7.379 15.039 4.969 1 94.44 78 GLN B O 1
ATOM 1500 N N . GLU B 1 79 ? 7.711 17.203 4.742 1 95.19 79 GLU B N 1
ATOM 1501 C CA . GLU B 1 79 ? 7.121 17.641 6 1 95.19 79 GLU B CA 1
ATOM 1502 C C . GLU B 1 79 ? 5.812 18.391 5.766 1 95.19 79 GLU B C 1
ATOM 1504 O O . GLU B 1 79 ? 5.707 19.188 4.836 1 95.19 79 GLU B O 1
ATOM 1509 N N . HIS B 1 80 ? 4.824 18.094 6.602 1 97.38 80 HIS B N 1
ATOM 1510 C CA . HIS B 1 80 ? 3.537 18.734 6.379 1 97.38 80 HIS B CA 1
ATOM 1511 C C . HIS B 1 80 ? 2.615 18.562 7.582 1 97.38 80 HIS B C 1
ATOM 1513 O O . HIS B 1 80 ? 2.986 17.922 8.562 1 97.38 80 HIS B O 1
ATOM 1519 N N . THR B 1 81 ? 1.438 19.188 7.539 1 98.06 81 THR B N 1
ATOM 1520 C CA . THR B 1 81 ? 0.262 18.906 8.352 1 98.06 81 THR B CA 1
ATOM 1521 C C . THR B 1 81 ? -0.922 18.516 7.465 1 98.06 81 THR B C 1
ATOM 1523 O O . THR B 1 81 ? -0.974 18.891 6.293 1 98.06 81 THR B O 1
ATOM 1526 N N . GLY B 1 82 ? -1.807 17.719 7.953 1 98.25 82 GLY B N 1
ATOM 1527 C CA . GLY B 1 82 ? -3.033 17.344 7.273 1 98.25 82 GLY B CA 1
ATOM 1528 C C . GLY B 1 82 ? -4.281 17.625 8.086 1 98.25 82 GLY B C 1
ATOM 1529 O O . GLY B 1 82 ? -4.246 17.609 9.312 1 98.25 82 GLY B O 1
ATOM 1530 N N . GLU B 1 83 ? -5.301 17.859 7.445 1 98.69 83 GLU B N 1
ATOM 1531 C CA . GLU B 1 83 ? -6.617 18.062 8.047 1 98.69 83 GLU B CA 1
ATOM 1532 C C . GLU B 1 83 ? -7.699 17.312 7.258 1 98.69 83 GLU B C 1
ATOM 1534 O O . GLU B 1 83 ? -7.746 17.406 6.031 1 98.69 83 GLU B O 1
ATOM 1539 N N . ASN B 1 84 ? -8.555 16.562 7.973 1 98.88 84 ASN B N 1
ATOM 1540 C CA . ASN B 1 84 ? -9.727 15.992 7.32 1 98.88 84 ASN B CA 1
ATOM 1541 C C . ASN B 1 84 ? -10.82 17.031 7.102 1 98.88 84 ASN B C 1
ATOM 1543 O O . ASN B 1 84 ? -11.508 17.438 8.047 1 98.88 84 ASN B O 1
ATOM 1547 N N . ILE B 1 85 ? -10.969 17.406 5.93 1 98.75 85 ILE B N 1
ATOM 1548 C CA . ILE B 1 85 ? -11.945 18.438 5.621 1 98.75 85 ILE B CA 1
ATOM 1549 C C . ILE B 1 85 ? -13.148 17.828 4.914 1 98.75 85 ILE B C 1
ATOM 1551 O O . ILE B 1 85 ? -13.914 18.531 4.254 1 98.75 85 ILE B O 1
ATOM 1555 N N . GLY B 1 86 ? -13.211 16.531 4.82 1 98.25 86 GLY B N 1
ATOM 1556 C CA . GLY B 1 86 ? -14.32 15.82 4.207 1 98.25 86 GLY B CA 1
ATOM 1557 C C . GLY B 1 86 ? -15.43 15.484 5.184 1 98.25 86 GLY B C 1
ATOM 1558 O O . GLY B 1 86 ? -15.336 15.812 6.371 1 98.25 86 GLY B O 1
ATOM 1559 N N . PRO B 1 87 ? -16.406 14.773 4.73 1 97.62 87 PRO B N 1
ATOM 1560 C CA . PRO B 1 87 ? -17.609 14.531 5.543 1 97.62 87 PRO B CA 1
ATOM 1561 C C . PRO B 1 87 ? -17.5 13.266 6.387 1 97.62 87 PRO B C 1
ATOM 1563 O O . PRO B 1 87 ? -18.359 13.023 7.242 1 97.62 87 PRO B O 1
ATOM 1566 N N . GLY B 1 88 ? -16.547 12.445 6.203 1 98.06 88 GLY B N 1
ATOM 1567 C CA . GLY B 1 88 ? -16.516 11.164 6.887 1 98.06 88 GLY B CA 1
ATOM 1568 C C . GLY B 1 88 ? -15.141 10.805 7.43 1 98.06 88 GLY B C 1
ATOM 1569 O O . GLY B 1 88 ? -14.148 11.461 7.102 1 98.06 88 GLY B O 1
ATOM 1570 N N . ALA B 1 89 ? -15.148 9.734 8.258 1 98.69 89 ALA B N 1
ATOM 1571 C CA . ALA B 1 89 ? -13.883 9.188 8.75 1 98.69 89 ALA B CA 1
ATOM 1572 C C . ALA B 1 89 ? -13.023 8.664 7.605 1 98.69 89 ALA B C 1
ATOM 1574 O O . ALA B 1 89 ? -13.547 8.234 6.574 1 98.69 89 ALA B O 1
ATOM 1575 N N . THR B 1 90 ? -11.727 8.758 7.805 1 98.56 90 THR B N 1
ATOM 1576 C CA . THR B 1 90 ? -10.836 8.312 6.742 1 98.56 90 THR B CA 1
ATOM 1577 C C . THR B 1 90 ? -9.875 7.246 7.258 1 98.56 90 THR B C 1
ATOM 1579 O O . THR B 1 90 ? -9.602 7.176 8.461 1 98.56 90 THR B O 1
ATOM 1582 N N . HIS B 1 91 ? -9.453 6.359 6.402 1 98.88 91 HIS B N 1
ATOM 1583 C CA . HIS B 1 91 ? -8.578 5.219 6.641 1 98.88 91 HIS B CA 1
ATOM 1584 C C . HIS B 1 91 ? -7.602 5.02 5.484 1 98.88 91 HIS B C 1
ATOM 1586 O O . HIS B 1 91 ? -8.023 4.84 4.336 1 98.88 91 HIS B O 1
ATOM 1592 N N . SER B 1 92 ? -6.266 5.129 5.816 1 98.88 92 SER B N 1
ATOM 1593 C CA . SER B 1 92 ? -5.242 4.961 4.785 1 98.88 92 SER B CA 1
ATOM 1594 C C . SER B 1 92 ? -4.039 4.195 5.32 1 98.88 92 SER B C 1
ATOM 1596 O O . SER B 1 92 ? -3.832 4.117 6.531 1 98.88 92 SER B O 1
ATOM 1598 N N . ILE B 1 93 ? -3.289 3.604 4.445 1 98.94 93 ILE B N 1
ATOM 1599 C CA . ILE B 1 93 ? -2.025 2.938 4.742 1 98.94 93 ILE B CA 1
ATOM 1600 C C . ILE B 1 93 ? -0.879 3.68 4.059 1 98.94 93 ILE B C 1
ATOM 1602 O O . ILE B 1 93 ? -0.981 4.051 2.889 1 98.94 93 ILE B O 1
ATOM 1606 N N . PHE B 1 94 ? 0.157 4.004 4.742 1 98.88 94 PHE B N 1
ATOM 1607 C CA . PHE B 1 94 ? 1.397 4.523 4.184 1 98.88 94 PHE B CA 1
ATOM 1608 C C . PHE B 1 94 ? 2.492 3.465 4.207 1 98.88 94 PHE B C 1
ATOM 1610 O O . PHE B 1 94 ? 2.809 2.916 5.266 1 98.88 94 PHE B O 1
ATOM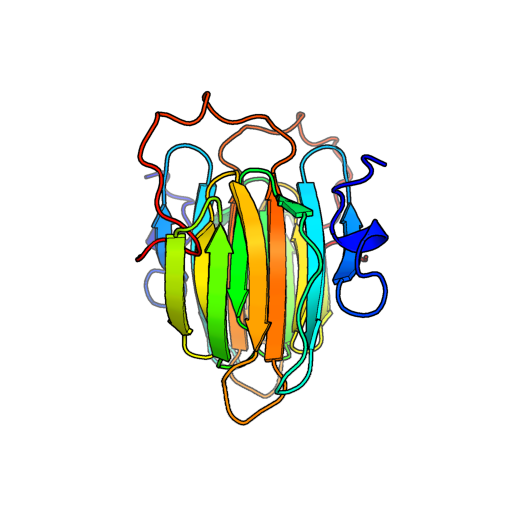 1617 N N . VAL B 1 95 ? 3.021 3.148 3.1 1 98.88 95 VAL B N 1
ATOM 1618 C CA . VAL B 1 95 ? 4.223 2.33 2.994 1 98.88 95 VAL B CA 1
ATOM 1619 C C . VAL B 1 95 ? 5.445 3.229 2.814 1 98.88 95 VAL B C 1
ATOM 1621 O O . VAL B 1 95 ? 5.715 3.709 1.71 1 98.88 95 VAL B O 1
ATOM 1624 N N . GLU B 1 96 ? 6.195 3.438 3.846 1 98.62 96 GLU B N 1
ATOM 1625 C CA . GLU B 1 96 ? 7.352 4.328 3.852 1 98.62 96 GLU B CA 1
ATOM 1626 C C . GLU B 1 96 ? 8.633 3.57 3.506 1 98.62 96 GLU B C 1
ATOM 1628 O O . GLU B 1 96 ? 8.945 2.551 4.125 1 98.62 96 GLU B O 1
ATOM 1633 N N . LEU B 1 97 ? 9.367 4.074 2.6 1 98.19 97 LEU B N 1
ATOM 1634 C CA . LEU B 1 97 ? 10.633 3.465 2.217 1 98.19 97 LEU B CA 1
ATOM 1635 C C . LEU B 1 97 ? 11.758 3.939 3.131 1 98.19 97 LEU B C 1
ATOM 1637 O O . LEU B 1 97 ? 11.945 5.145 3.32 1 98.19 97 LEU B O 1
ATOM 1641 N N . LYS B 1 98 ? 12.5 2.977 3.645 1 96.5 98 LYS B N 1
ATOM 1642 C CA . LYS B 1 98 ? 13.609 3.359 4.516 1 96.5 98 LYS B CA 1
ATOM 1643 C C . LYS B 1 98 ? 14.836 3.756 3.705 1 96.5 98 LYS B C 1
ATOM 1645 O O . LYS B 1 98 ? 15.648 4.57 4.152 1 96.5 98 LYS B O 1
ATOM 1650 N N . GLU B 1 99 ? 14.938 3.068 2.57 1 91.5 99 GLU B N 1
ATOM 1651 C CA . GLU B 1 99 ? 16.031 3.479 1.695 1 91.5 99 GLU B CA 1
ATOM 1652 C C . GLU B 1 99 ? 15.867 4.934 1.257 1 91.5 99 GLU B C 1
ATOM 1654 O O . GLU B 1 99 ? 14.844 5.301 0.677 1 91.5 99 GLU B O 1
ATOM 1659 N N . PRO B 1 100 ? 16.875 5.66 1.509 1 87.38 100 PRO B N 1
ATOM 1660 C CA . PRO B 1 100 ? 16.719 7.078 1.169 1 87.38 100 PRO B CA 1
ATOM 1661 C C . PRO B 1 100 ? 16.656 7.32 -0.337 1 87.38 100 PRO B C 1
ATOM 1663 O O . PRO B 1 100 ? 17.312 6.617 -1.111 1 87.38 100 PRO B O 1
ATOM 1666 N N . GLY B 1 101 ? 15.727 8.086 -0.71 1 84.19 101 GLY B N 1
ATOM 1667 C CA . GLY B 1 101 ? 15.664 8.523 -2.096 1 84.19 101 GLY B CA 1
ATOM 1668 C C . GLY B 1 101 ? 16.641 9.641 -2.418 1 84.19 101 GLY B C 1
ATOM 1669 O O . GLY B 1 101 ? 17.406 10.062 -1.555 1 84.19 101 GLY B O 1
ATOM 1670 N N . PRO B 1 102 ? 16.594 9.875 -3.713 1 77.75 102 PRO B N 1
ATOM 1671 C CA . PRO B 1 102 ? 17.438 11.023 -4.062 1 77.75 102 PRO B CA 1
ATOM 1672 C C . PRO B 1 102 ? 17 12.312 -3.365 1 77.75 102 PRO B C 1
ATOM 1674 O O . PRO B 1 102 ? 15.859 12.422 -2.922 1 77.75 102 PRO B O 1
ATOM 1677 N N . ALA B 1 103 ? 17.953 13.062 -3.094 1 68.44 103 ALA B N 1
ATOM 1678 C CA . ALA B 1 103 ? 17.641 14.344 -2.461 1 68.44 103 ALA B CA 1
ATOM 1679 C C . ALA B 1 103 ? 16.5 15.055 -3.182 1 68.44 103 ALA B C 1
ATOM 1681 O O . ALA B 1 103 ? 16.422 15.031 -4.41 1 68.44 103 ALA B O 1
ATOM 1682 N N . PRO B 1 104 ? 15.453 15.375 -2.287 1 64.5 104 PRO B N 1
ATOM 1683 C CA . PRO B 1 104 ? 14.352 16.062 -2.953 1 64.5 104 PRO B CA 1
ATOM 1684 C C . PRO B 1 104 ? 14.82 17.219 -3.84 1 64.5 104 PRO B C 1
ATOM 1686 O O . PRO B 1 104 ? 15.797 17.891 -3.506 1 64.5 104 PRO B O 1
ATOM 1689 N N . THR B 1 105 ? 14.383 17.078 -5 1 58.16 105 THR B N 1
ATOM 1690 C CA . THR B 1 105 ? 14.641 18.266 -5.801 1 58.16 105 THR B CA 1
ATOM 1691 C C . THR B 1 105 ? 13.578 19.328 -5.543 1 58.16 105 THR B C 1
ATOM 1693 O O . THR B 1 105 ? 12.398 19.016 -5.398 1 58.16 105 THR B O 1
ATOM 1696 N N . GLY B 1 106 ? 13.969 20.391 -4.992 1 58.78 106 GLY B N 1
ATOM 1697 C CA . GLY B 1 106 ? 13.258 21.609 -4.633 1 58.78 106 GLY B CA 1
ATOM 1698 C C . GLY B 1 106 ? 11.758 21.516 -4.863 1 58.78 106 GLY B C 1
ATOM 1699 O O . GLY B 1 106 ? 10.969 21.781 -3.959 1 58.78 106 GLY B O 1
ATOM 1700 N N . ASP B 1 107 ? 11.18 21.375 -6.129 1 64.69 107 ASP B N 1
ATOM 1701 C CA . ASP B 1 107 ? 9.789 21.641 -6.496 1 64.69 107 ASP B CA 1
ATOM 1702 C C . ASP B 1 107 ? 8.938 20.391 -6.355 1 64.69 107 ASP B C 1
ATOM 1704 O O . ASP B 1 107 ? 7.992 20.188 -7.129 1 64.69 107 ASP B O 1
ATOM 1708 N N . ALA B 1 108 ? 9.141 19.641 -5.309 1 76.88 108 ALA B N 1
ATOM 1709 C CA . ALA B 1 108 ? 8.305 18.438 -5.223 1 76.88 108 ALA B CA 1
ATOM 1710 C C . ALA B 1 108 ? 6.871 18.797 -4.832 1 76.88 108 ALA B C 1
ATOM 1712 O O . ALA B 1 108 ? 6.652 19.703 -4.023 1 76.88 108 ALA B O 1
ATOM 1713 N N . PRO B 1 109 ? 5.828 18.094 -5.434 1 85.94 109 PRO B N 1
ATOM 1714 C CA . PRO B 1 109 ? 4.434 18.375 -5.086 1 85.94 109 PRO B CA 1
ATOM 1715 C C . PRO B 1 109 ? 4.125 18.094 -3.617 1 85.94 109 PRO B C 1
ATOM 1717 O O . PRO B 1 109 ? 4.672 17.141 -3.043 1 85.94 109 PRO B O 1
ATOM 1720 N N . LEU B 1 110 ? 3.34 18.984 -3.084 1 92.62 110 LEU B N 1
ATOM 1721 C CA . LEU B 1 110 ? 2.822 18.75 -1.741 1 92.62 110 LEU B CA 1
ATOM 1722 C C . LEU B 1 110 ? 1.677 17.75 -1.773 1 92.62 110 LEU B C 1
ATOM 1724 O O . LEU B 1 110 ? 0.743 17.891 -2.566 1 92.62 110 LEU B O 1
ATOM 1728 N N . GLY B 1 111 ? 1.726 16.734 -0.919 1 93.5 111 GLY B N 1
ATOM 1729 C CA . GLY B 1 111 ? 0.707 15.703 -0.907 1 93.5 111 GLY B CA 1
ATOM 1730 C C . GLY B 1 111 ? 0.975 14.594 -1.903 1 93.5 111 GLY B C 1
ATOM 1731 O O . GLY B 1 111 ? 2.094 14.453 -2.4 1 93.5 111 GLY B O 1
ATOM 1732 N N . PRO B 1 112 ? -0.025 13.727 -2.098 1 94.38 112 PRO B N 1
ATOM 1733 C CA . PRO B 1 112 ? 0.121 12.609 -3.037 1 94.38 112 PRO B CA 1
ATOM 1734 C C . PRO B 1 112 ? 0.171 13.07 -4.492 1 94.38 112 PRO B C 1
ATOM 1736 O O . PRO B 1 112 ? -0.573 13.969 -4.887 1 94.38 112 PRO B O 1
ATOM 1739 N N . SER B 1 113 ? 1.101 12.484 -5.215 1 89.19 113 SER B N 1
ATOM 1740 C CA . SER B 1 113 ? 1.239 12.812 -6.633 1 89.19 113 SER B CA 1
ATOM 1741 C C . SER B 1 113 ? 0.196 12.086 -7.473 1 89.19 113 SER B C 1
ATOM 1743 O O . SER B 1 113 ? -0.23 10.984 -7.121 1 89.19 113 SER B O 1
ATOM 1745 N N . PRO B 1 114 ? -0.222 12.883 -8.492 1 75.56 114 PRO B N 1
ATOM 1746 C CA . PRO B 1 114 ? -1.156 12.18 -9.383 1 75.56 114 PRO B CA 1
ATOM 1747 C C . PRO B 1 114 ? -0.529 10.969 -10.062 1 75.56 114 PRO B C 1
ATOM 1749 O O . PRO B 1 114 ? 0.694 10.898 -10.211 1 75.56 114 PRO B O 1
ATOM 1752 N N . ARG B 1 115 ? -1.358 9.875 -10.438 1 67.56 115 ARG B N 1
ATOM 1753 C CA . ARG B 1 115 ? -0.89 8.648 -11.07 1 67.56 115 ARG B CA 1
ATOM 1754 C C . ARG B 1 115 ? -0.199 8.953 -12.398 1 67.56 115 ARG B C 1
ATOM 1756 O O . ARG B 1 115 ? -0.53 9.938 -13.07 1 67.56 115 ARG B O 1
#

Solvent-accessible surface area (backbone atoms only — not comparable to full-atom values): 12343 Å² total; per-residue (Å²): 130,62,85,36,29,45,54,69,59,33,56,88,36,26,41,78,62,43,72,64,92,56,35,40,30,35,41,36,44,52,44,54,69,42,65,52,55,69,22,49,46,54,41,28,40,36,35,26,70,31,44,45,34,34,40,37,35,41,97,89,43,74,47,77,45,77,46,58,51,70,41,70,28,48,24,64,58,46,62,36,30,42,28,31,72,32,91,54,60,35,36,34,38,36,45,29,43,59,65,80,68,75,76,81,61,81,89,62,72,83,58,67,44,82,114,131,64,85,36,30,46,53,70,59,32,54,88,35,24,40,78,63,42,72,63,92,57,35,42,29,34,40,38,44,54,43,54,69,43,65,52,56,71,23,49,44,54,41,27,40,37,34,27,70,31,42,46,32,32,40,37,37,40,96,89,44,74,48,77,45,77,46,58,51,70,42,71,28,47,23,63,59,46,62,35,29,43,29,33,73,32,94,53,60,35,37,35,36,37,45,28,42,59,66,79,69,76,74,81,60,88,86,63,72,83,57,66,44,81,113

Organism: NCBI:txid175570

Sequence (230 aa):
MSHDDPAVTDPDLYTVVFENERVRVLEYRDNPGDRTHPHRHPDSVMVTLSAFRRRVTAGGRQVDVDLPAGAARWVGAQEHTGENIGPGATHSIFVELKEPGPAPTGDAPLGPSPRMSHDDPAVTDPDLYTVVFENERVRVLEYRDNPGDRTHPHRHPDSVMVTLSAFRRRVTAGGRQVDVDLPAGAARWVGAQEHTGENIGPGATHSIFVELKEPGPAPTGDAPLGPSPR

Foldseek 3Di:
DDPQAQCNQPVVAWDFPDDDPWKTKIKGKDWAFDKTDKHKAAKKKKAWQAWFWKWKDDPHDIDIDTDHHGDIFIDHTDIIMMHGNDHGMTIMMIIGTPPHDDDDDDPDDTDTDDD/DDPQAQCNQPVVFWDFPDDDPWKTKIKGKDWAFDKTDKHKAAKKKKAWQAWFWKWKDDPHDIDIDTDHHGDIFIDHTDIIMMHGNDHGMTIMMIIGTPPHDDDDDDPDDTDTDDD

pLDDT: mean 94.1, std 9.39, range [57.31, 98.94]